Protein AF-A0A7V3WK96-F1 (afdb_monomer)

Nearest PDB structures (foldseek):
  7pik-assembly1_C  TM=3.556E-01  e=1.634E+00  Escherichia coli

Foldseek 3Di:
DDDDDDDDDDDPPPPPPPPPPPPPDPPPPDDPDDDDPLVVLLVVCCVVVNDPPPDDPVSSVVSSVVVCCVVVVDDPDPPDVCVVVVVVVCVVVVVPCPVVVVCVVVVPPVPDDDPPDDPPVDDDDDDDDDPDDDDDDDDDDDDDFDADPVGRDGPDPQPDDADDPVDPPDDDANDPDPVVCCQQPPPAQFDFTQHPVRDTDTRGD

Mean predicted aligned error: 16.94 Å

Structure (mmCIF, N/CA/C/O backbone):
data_AF-A0A7V3WK96-F1
#
_entry.id   AF-A0A7V3WK96-F1
#
loop_
_atom_site.group_PDB
_atom_site.id
_atom_site.type_symbol
_atom_site.label_atom_id
_atom_site.label_alt_id
_atom_site.label_comp_id
_atom_site.label_asym_id
_atom_site.label_entity_id
_atom_site.label_seq_id
_atom_site.pdbx_PDB_ins_code
_atom_site.Cartn_x
_atom_site.Cartn_y
_atom_site.Cartn_z
_atom_site.occupancy
_atom_site.B_iso_or_equiv
_atom_site.auth_seq_id
_atom_site.auth_comp_id
_atom_site.auth_asym_id
_atom_site.auth_atom_id
_atom_site.pdbx_PDB_model_num
ATOM 1 N N . MET A 1 1 ? -29.797 43.135 -75.446 1.00 36.88 1 MET A N 1
ATOM 2 C CA . MET A 1 1 ? -30.076 41.732 -75.821 1.00 36.88 1 MET A CA 1
ATOM 3 C C . MET A 1 1 ? -29.451 40.818 -74.788 1.00 36.88 1 MET A C 1
ATOM 5 O O . MET A 1 1 ? -28.242 40.870 -74.669 1.00 36.88 1 MET A O 1
ATOM 9 N N . ARG A 1 2 ? -30.284 39.989 -74.139 1.00 39.59 2 ARG A N 1
ATOM 10 C CA . ARG A 1 2 ? -29.950 38.766 -73.379 1.00 39.59 2 ARG A CA 1
ATOM 11 C C . ARG A 1 2 ? -29.002 38.930 -72.170 1.00 39.59 2 ARG A C 1
ATOM 13 O O . ARG A 1 2 ? -27.939 39.493 -72.308 1.00 39.59 2 ARG A O 1
ATOM 20 N N . LYS A 1 3 ? -29.237 38.382 -70.981 1.00 39.03 3 LYS A N 1
ATOM 21 C CA . LYS A 1 3 ? -30.261 37.508 -70.380 1.00 39.03 3 LYS A CA 1
ATOM 22 C C . LYS A 1 3 ? -29.849 37.391 -68.889 1.00 39.03 3 LYS A C 1
ATOM 24 O O . LYS A 1 3 ? -28.651 37.354 -68.666 1.00 39.03 3 LYS A O 1
ATOM 29 N N . PHE A 1 4 ? -30.823 37.323 -67.966 1.00 39.12 4 PHE A N 1
ATOM 30 C CA . PHE A 1 4 ? -30.881 36.555 -66.691 1.00 39.12 4 PHE A CA 1
ATOM 31 C C . PHE A 1 4 ? -29.597 36.416 -65.825 1.00 39.12 4 PHE A C 1
ATOM 33 O O . PHE A 1 4 ? -28.532 36.117 -66.324 1.00 39.12 4 PHE A O 1
ATOM 40 N N . MET A 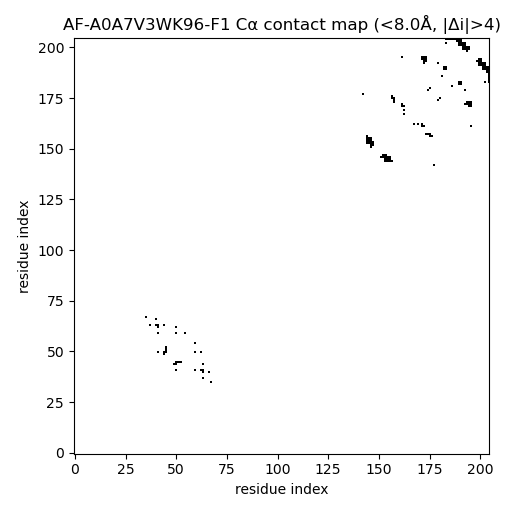1 5 ? -29.584 36.461 -64.496 1.00 40.25 5 MET A N 1
ATOM 41 C CA . MET A 1 5 ? -30.615 36.372 -63.471 1.00 40.25 5 MET A CA 1
ATOM 42 C C . MET A 1 5 ? -29.927 36.684 -62.138 1.00 40.25 5 MET A C 1
ATOM 44 O O . MET A 1 5 ? -28.800 36.261 -61.896 1.00 40.25 5 MET A O 1
ATOM 48 N N . THR A 1 6 ? -30.649 37.358 -61.261 1.00 47.03 6 THR A N 1
ATOM 49 C CA . THR A 1 6 ? -30.508 37.284 -59.809 1.00 47.03 6 THR A CA 1
ATOM 50 C C . THR A 1 6 ? -30.464 35.825 -59.346 1.00 47.03 6 THR A C 1
ATOM 52 O O . THR A 1 6 ? -31.363 35.061 -59.690 1.00 47.03 6 THR A O 1
ATOM 55 N N . VAL A 1 7 ? -29.500 35.458 -58.498 1.00 40.03 7 VAL A N 1
ATOM 56 C CA . VAL A 1 7 ? -29.694 34.381 -57.516 1.00 40.03 7 VAL A CA 1
ATOM 57 C C . VAL A 1 7 ? -29.151 34.867 -56.179 1.00 40.03 7 VAL A C 1
ATOM 59 O O . VAL A 1 7 ? -27.972 35.177 -56.032 1.00 40.03 7 VAL A O 1
ATOM 62 N N . LEU A 1 8 ? -30.086 35.003 -55.241 1.00 39.81 8 LEU A N 1
ATOM 63 C CA . LEU A 1 8 ? -29.876 35.369 -53.853 1.00 39.81 8 LEU A CA 1
ATOM 64 C C . LEU A 1 8 ? -28.894 34.408 -53.174 1.00 39.81 8 LEU A C 1
ATOM 66 O O . LEU A 1 8 ? -29.028 33.189 -53.253 1.00 39.81 8 LEU A O 1
ATOM 70 N N . LEU A 1 9 ? -27.968 34.997 -52.428 1.00 36.31 9 LEU A N 1
ATOM 71 C CA . LEU A 1 9 ? -27.119 34.345 -51.447 1.00 36.31 9 LEU A CA 1
ATOM 72 C C . LEU A 1 9 ? -27.976 33.941 -50.232 1.00 36.31 9 LEU A C 1
ATOM 74 O O . LEU A 1 9 ? -28.193 34.747 -49.331 1.00 36.31 9 LEU A O 1
ATOM 78 N N . THR A 1 10 ? -28.486 32.710 -50.193 1.00 40.12 10 THR A N 1
ATOM 79 C CA . THR A 1 10 ? -29.042 32.123 -48.962 1.00 40.12 10 THR A CA 1
ATOM 80 C C . THR A 1 10 ? -27.991 31.239 -48.307 1.00 40.12 10 THR A C 1
ATOM 82 O O . THR A 1 10 ? -27.776 30.093 -48.696 1.00 40.12 10 THR A O 1
ATOM 85 N N . LEU A 1 11 ? -27.328 31.817 -47.309 1.00 35.97 11 LEU A N 1
ATOM 86 C CA . LEU A 1 11 ? -26.431 31.156 -46.373 1.00 35.97 11 LEU A CA 1
ATOM 87 C C . LEU A 1 11 ? -27.257 30.231 -45.462 1.00 35.97 11 LEU A C 1
ATOM 89 O O . LEU A 1 11 ? -27.838 30.677 -44.475 1.00 35.97 11 LEU A O 1
ATOM 93 N N . ALA A 1 12 ? -27.337 28.946 -45.798 1.00 38.84 12 ALA A N 1
A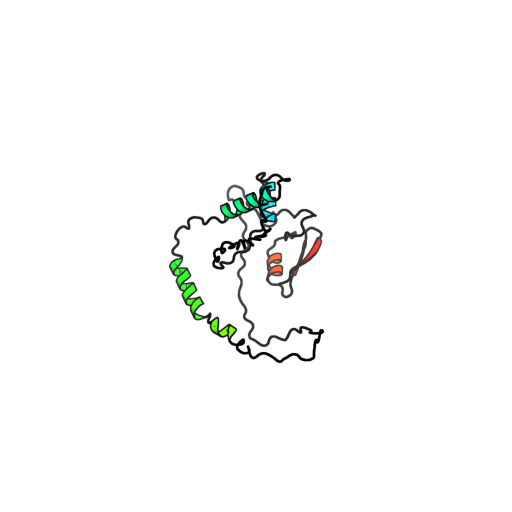TOM 94 C CA . ALA A 1 12 ? -27.870 27.931 -44.897 1.00 38.84 12 ALA A CA 1
ATOM 95 C C . ALA A 1 12 ? -26.738 27.436 -43.982 1.00 38.84 12 ALA A C 1
ATOM 97 O O . ALA A 1 12 ? -26.021 26.495 -44.316 1.00 38.84 12 ALA A O 1
ATOM 98 N N . MET A 1 13 ? -26.559 28.082 -42.824 1.00 38.12 13 MET A N 1
ATOM 99 C CA . MET A 1 13 ? -25.835 27.471 -41.704 1.00 38.12 13 MET A CA 1
ATOM 100 C C . MET A 1 13 ? -26.688 26.320 -41.168 1.00 38.12 13 MET A C 1
ATOM 102 O O . MET A 1 13 ? -27.601 26.520 -40.368 1.00 38.12 13 MET A O 1
ATOM 106 N N . VAL A 1 14 ? -26.399 25.103 -41.620 1.00 38.16 14 VAL A N 1
ATOM 107 C CA . VAL A 1 14 ? -26.872 23.892 -40.949 1.00 38.16 14 VAL A CA 1
ATOM 108 C C . VAL A 1 14 ? -26.013 23.726 -39.698 1.00 38.16 14 VAL A C 1
ATOM 110 O O . VAL A 1 14 ? -24.914 23.179 -39.747 1.00 38.16 14 VAL A O 1
ATOM 113 N N . LEU A 1 15 ? -26.502 24.244 -38.571 1.00 36.25 15 LEU A N 1
ATOM 114 C CA . LEU A 1 15 ? -26.002 23.893 -37.244 1.00 36.25 15 LEU A CA 1
ATOM 115 C C . LEU A 1 15 ? -26.403 22.441 -36.966 1.00 36.25 15 LEU A C 1
ATOM 117 O O . LEU A 1 15 ? -27.432 22.161 -36.356 1.00 36.25 15 LEU A O 1
ATOM 121 N N . GLY A 1 16 ? -25.600 21.505 -37.467 1.00 34.47 16 GLY A N 1
ATOM 122 C CA . GLY A 1 16 ? -25.644 20.122 -37.026 1.00 34.47 16 GLY A CA 1
ATOM 123 C C . GLY A 1 16 ? -25.137 20.062 -35.592 1.00 34.47 16 GLY A C 1
ATOM 124 O O . GLY A 1 16 ? -23.934 19.990 -35.360 1.00 34.47 16 GLY A O 1
ATOM 125 N N . THR A 1 17 ? -26.041 20.105 -34.617 1.00 38.62 17 THR A N 1
ATOM 126 C CA . THR A 1 17 ? -25.721 19.668 -33.260 1.00 38.62 17 THR A CA 1
ATOM 127 C C . THR A 1 17 ? -25.495 18.165 -33.322 1.00 38.62 17 THR A C 1
ATOM 129 O O . THR A 1 17 ? -26.445 17.382 -33.275 1.00 38.62 17 THR A O 1
ATOM 132 N N . VAL A 1 18 ? -24.240 17.745 -33.468 1.00 40.75 18 VAL A N 1
ATOM 133 C CA . VAL A 1 18 ? -23.862 16.370 -33.160 1.00 40.75 18 VAL A CA 1
ATOM 134 C C . VAL A 1 18 ? -23.979 16.262 -31.646 1.00 40.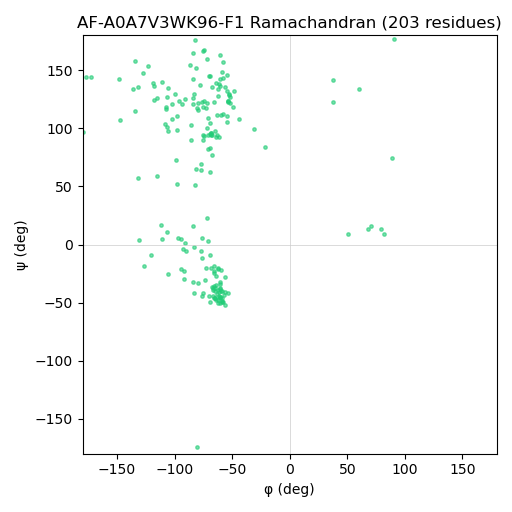75 18 VAL A C 1
ATOM 136 O O . VAL A 1 18 ? -23.098 16.690 -30.903 1.00 40.75 18 VAL A O 1
ATOM 139 N N . ALA A 1 19 ? -25.127 15.783 -31.174 1.00 37.00 19 ALA A N 1
ATOM 140 C CA . ALA A 1 19 ? -25.243 15.322 -29.807 1.00 37.00 19 ALA A CA 1
ATOM 141 C C . ALA A 1 19 ? -24.316 14.110 -29.701 1.00 37.00 19 ALA A C 1
ATOM 143 O O . ALA A 1 19 ? -24.671 13.011 -30.124 1.00 37.00 19 ALA A O 1
ATOM 144 N N . TYR A 1 20 ? -23.102 14.324 -29.194 1.00 38.72 20 TYR A N 1
ATOM 145 C CA . TYR A 1 20 ? -22.285 13.238 -28.682 1.00 38.72 20 TYR A CA 1
ATOM 146 C C . TYR A 1 20 ? -23.073 12.630 -27.525 1.00 38.72 20 TYR A C 1
ATOM 148 O O . TYR A 1 20 ? -23.030 13.107 -26.392 1.00 38.72 20 TYR A O 1
ATOM 156 N N . ALA A 1 21 ? -23.861 11.602 -27.830 1.00 38.66 21 ALA A N 1
ATOM 157 C CA . ALA A 1 21 ? -24.317 10.667 -26.828 1.00 38.66 21 ALA A CA 1
ATOM 158 C C . ALA A 1 21 ? -23.051 9.979 -26.318 1.00 38.66 21 ALA A C 1
ATOM 160 O O . ALA A 1 21 ? -22.558 9.034 -26.932 1.00 38.66 21 ALA A O 1
ATOM 161 N N . SER A 1 22 ? -22.477 10.527 -25.243 1.00 39.19 22 SER A N 1
ATOM 162 C CA . SER A 1 22 ? -21.458 9.824 -24.476 1.00 39.19 22 SER A CA 1
ATOM 163 C C . SER A 1 22 ? -22.052 8.453 -24.152 1.00 39.19 22 SER A C 1
ATOM 165 O O . SER A 1 22 ? -23.166 8.417 -23.611 1.00 39.19 22 SER A O 1
ATOM 167 N N . PRO A 1 23 ? -21.414 7.340 -24.557 1.00 38.59 23 PRO A N 1
ATOM 168 C CA . PRO A 1 23 ? -21.933 6.023 -24.241 1.00 38.59 23 PRO A CA 1
ATOM 169 C C . PRO A 1 23 ? -22.123 5.981 -22.731 1.00 38.59 23 PRO A C 1
ATOM 171 O O . PRO A 1 23 ? -21.191 6.265 -21.977 1.00 38.59 23 PRO A O 1
ATOM 174 N N . SER A 1 24 ? -23.354 5.708 -22.296 1.00 38.97 24 SER A N 1
ATOM 175 C CA . SER A 1 24 ? -23.663 5.530 -20.886 1.00 38.97 24 SER A CA 1
ATOM 176 C C . SER A 1 24 ? -22.720 4.457 -20.362 1.00 38.97 24 SER A C 1
ATOM 178 O O . SER A 1 24 ? -22.878 3.282 -20.702 1.00 38.97 24 SER A O 1
ATOM 180 N N . GLN A 1 25 ? -21.707 4.880 -19.605 1.00 36.22 25 GLN A N 1
ATOM 181 C CA . GLN A 1 25 ? -20.812 3.976 -18.906 1.00 36.22 25 GLN A CA 1
ATOM 182 C C . GLN A 1 25 ? -21.718 3.027 -18.114 1.00 36.22 25 GLN A C 1
ATOM 184 O O . GLN A 1 25 ? -22.627 3.516 -17.428 1.00 36.22 25 GLN A O 1
ATOM 189 N N . PRO A 1 26 ? -21.566 1.698 -18.256 1.00 34.97 26 PRO A N 1
ATOM 190 C CA . PRO A 1 26 ? -22.342 0.773 -17.453 1.00 34.97 26 PRO A CA 1
ATOM 191 C C . PRO A 1 26 ? -22.145 1.184 -15.999 1.00 34.97 26 PRO A C 1
ATOM 193 O O . PRO A 1 26 ? -21.019 1.424 -15.561 1.00 34.97 26 PRO A O 1
ATOM 196 N N . VAL A 1 27 ? -23.253 1.354 -15.280 1.00 32.78 27 VAL A N 1
ATOM 197 C CA . VAL A 1 27 ? -23.222 1.645 -13.850 1.00 32.78 27 VAL A CA 1
ATOM 198 C C . VAL A 1 27 ? -22.573 0.430 -13.202 1.00 32.78 27 VAL A C 1
ATOM 200 O O . VAL A 1 27 ? -23.236 -0.579 -12.966 1.00 32.78 27 VAL A O 1
ATOM 203 N N . TYR A 1 28 ? -21.258 0.495 -12.996 1.00 35.56 28 TYR A N 1
ATOM 204 C CA . TYR A 1 28 ? -20.537 -0.495 -12.224 1.00 35.56 28 TYR A CA 1
ATOM 205 C C . TYR A 1 28 ? -21.153 -0.464 -10.834 1.00 35.56 28 TYR A C 1
ATOM 207 O O . TYR A 1 28 ? -21.089 0.530 -10.110 1.00 35.56 28 TYR A O 1
ATOM 215 N N . GLN A 1 29 ? -21.845 -1.549 -10.511 1.00 37.22 29 GLN A N 1
ATOM 216 C CA . GLN A 1 29 ? -22.318 -1.849 -9.176 1.00 37.22 29 GLN A CA 1
ATOM 217 C C . GLN A 1 29 ? -21.116 -1.660 -8.245 1.00 37.22 29 GLN A C 1
ATOM 219 O O . GLN A 1 29 ? -20.078 -2.278 -8.469 1.00 37.22 29 GLN A O 1
ATOM 224 N N . ALA A 1 30 ? -21.218 -0.719 -7.303 1.00 35.00 30 ALA A N 1
ATOM 225 C CA . ALA A 1 30 ? -20.113 -0.271 -6.462 1.00 35.00 30 ALA A CA 1
ATOM 226 C C . ALA A 1 30 ? -19.662 -1.388 -5.506 1.00 35.00 30 ALA A C 1
ATOM 228 O O . ALA A 1 30 ? -20.004 -1.410 -4.327 1.00 35.00 30 ALA A O 1
ATOM 229 N N . CYS A 1 31 ? -18.917 -2.349 -6.035 1.00 40.59 31 CYS A N 1
ATOM 230 C CA . CYS A 1 31 ? -18.031 -3.210 -5.281 1.00 40.59 31 CYS A CA 1
ATOM 231 C C . CYS A 1 31 ? -16.770 -2.378 -5.047 1.00 40.59 31 CYS A C 1
ATOM 233 O O . CYS A 1 31 ? -16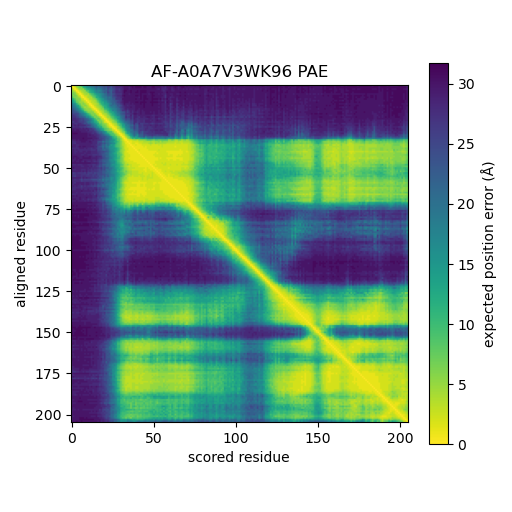.197 -1.922 -6.028 1.00 40.59 31 CYS A O 1
ATOM 235 N N . ASN A 1 32 ? -16.380 -2.159 -3.788 1.00 47.03 32 ASN A N 1
ATOM 236 C CA . ASN A 1 32 ? -15.103 -1.592 -3.326 1.00 47.03 32 ASN A CA 1
ATOM 237 C C . ASN A 1 32 ? -13.950 -1.693 -4.350 1.00 47.03 32 ASN A C 1
ATOM 239 O O . ASN A 1 32 ? -13.157 -2.633 -4.296 1.00 47.03 32 ASN A O 1
ATOM 243 N N . TYR A 1 33 ? -13.857 -0.747 -5.283 1.00 61.31 33 TYR A N 1
ATOM 244 C CA . TYR A 1 33 ? -12.809 -0.726 -6.294 1.00 61.31 33 TYR A CA 1
ATOM 245 C C . TYR A 1 33 ? -11.879 0.420 -5.941 1.00 61.31 33 TYR A C 1
ATOM 247 O O . TYR A 1 33 ? -12.222 1.588 -6.123 1.00 61.31 33 TYR A O 1
ATOM 255 N N . MET A 1 34 ? -10.721 0.079 -5.382 1.00 70.69 34 MET A N 1
ATOM 256 C CA . MET A 1 34 ? -9.611 1.016 -5.362 1.00 70.69 34 MET A CA 1
ATOM 257 C C . MET A 1 34 ? -9.101 1.101 -6.805 1.00 70.69 34 MET A C 1
ATOM 259 O O . MET A 1 34 ? -8.810 0.048 -7.382 1.00 70.69 34 MET A O 1
ATOM 263 N N . PRO A 1 35 ? -9.074 2.294 -7.428 1.00 80.75 35 PRO A N 1
ATOM 264 C CA . PRO A 1 35 ? -8.601 2.414 -8.798 1.00 80.75 35 PRO A CA 1
ATOM 265 C C . PRO A 1 35 ? -7.162 1.886 -8.899 1.00 80.75 35 PRO A C 1
ATOM 267 O O . PRO A 1 35 ? -6.385 2.048 -7.952 1.00 80.75 35 PRO A O 1
ATOM 270 N N . PRO A 1 36 ? -6.797 1.221 -10.009 1.00 86.00 36 PRO A N 1
ATOM 271 C CA . PRO A 1 36 ? -5.435 0.752 -10.202 1.00 86.00 36 PRO A CA 1
ATOM 272 C C . PRO A 1 36 ? -4.465 1.939 -10.192 1.00 86.00 36 PRO A C 1
ATOM 274 O O . PRO A 1 36 ? -4.762 2.997 -10.743 1.00 86.00 36 PRO A O 1
ATOM 277 N N . ASN A 1 37 ? -3.286 1.744 -9.600 1.00 88.81 37 ASN A N 1
ATOM 278 C CA . ASN A 1 37 ? -2.183 2.692 -9.730 1.00 88.81 37 ASN A CA 1
ATOM 279 C C . ASN A 1 37 ? -1.561 2.545 -11.130 1.00 88.81 37 ASN A C 1
ATOM 281 O O . ASN A 1 37 ? -0.674 1.717 -11.340 1.00 88.81 37 ASN A O 1
ATOM 285 N N . GLU A 1 38 ? -2.072 3.310 -12.095 1.00 90.62 38 GLU A N 1
ATOM 286 C CA . GLU A 1 38 ? -1.644 3.258 -13.499 1.00 90.62 38 GLU A CA 1
ATOM 287 C C . GLU A 1 38 ? -0.154 3.594 -13.676 1.00 90.62 38 GLU A C 1
ATOM 289 O O . GLU A 1 38 ? 0.536 2.915 -14.436 1.00 90.62 38 GLU A O 1
ATOM 294 N N . GLU A 1 39 ? 0.373 4.558 -12.915 1.00 89.44 39 GLU A N 1
ATOM 295 C CA . GLU A 1 39 ? 1.791 4.941 -12.949 1.00 89.44 39 GLU A CA 1
ATOM 296 C C . GLU A 1 39 ? 2.695 3.809 -12.442 1.00 89.44 39 GLU A C 1
ATOM 298 O O . GLU A 1 39 ? 3.684 3.449 -13.085 1.00 89.44 39 GLU A O 1
ATOM 303 N N . GLY A 1 40 ? 2.330 3.190 -11.314 1.00 89.19 40 GLY A N 1
ATOM 304 C CA . GLY A 1 40 ? 3.054 2.038 -10.775 1.00 89.19 40 GLY A CA 1
ATOM 305 C C . GLY A 1 40 ? 3.055 0.850 -11.743 1.00 89.19 40 GLY A C 1
ATOM 306 O O . GLY A 1 40 ? 4.069 0.166 -11.900 1.00 89.19 40 GLY A O 1
ATOM 307 N N . ILE A 1 41 ? 1.944 0.635 -12.456 1.00 93.12 41 ILE A N 1
ATOM 308 C CA . ILE A 1 41 ? 1.852 -0.390 -13.502 1.00 93.12 41 ILE A CA 1
ATOM 309 C C . ILE A 1 41 ? 2.760 -0.037 -14.684 1.00 93.12 41 ILE A C 1
ATOM 311 O O . ILE A 1 41 ? 3.487 -0.910 -15.152 1.00 93.12 41 ILE A O 1
ATOM 315 N N . ALA A 1 42 ? 2.778 1.214 -15.146 1.00 93.25 42 ALA A N 1
ATOM 316 C CA . ALA A 1 42 ? 3.675 1.640 -16.219 1.00 93.25 42 ALA A CA 1
ATOM 317 C C . ALA A 1 42 ? 5.152 1.404 -15.849 1.00 93.25 42 ALA A C 1
ATOM 319 O O . ALA A 1 42 ? 5.878 0.757 -16.607 1.00 93.25 42 ALA A O 1
ATOM 320 N N . LYS A 1 43 ? 5.580 1.819 -14.644 1.00 89.94 43 LYS A N 1
ATOM 321 C CA . LYS A 1 43 ? 6.940 1.571 -14.119 1.00 89.94 43 LYS A CA 1
ATOM 322 C C . LYS A 1 43 ? 7.275 0.076 -14.084 1.00 89.94 43 LYS A C 1
ATOM 324 O O . LYS A 1 43 ? 8.363 -0.329 -14.499 1.00 89.94 43 LYS A O 1
ATOM 329 N N . LEU A 1 44 ? 6.332 -0.761 -13.642 1.00 91.88 44 LEU A N 1
ATOM 330 C CA . LEU A 1 44 ? 6.484 -2.217 -13.650 1.00 91.88 44 LEU A CA 1
ATOM 331 C C . LEU A 1 44 ? 6.696 -2.762 -15.070 1.00 91.88 44 LEU A C 1
ATOM 333 O O . LEU A 1 44 ? 7.587 -3.587 -15.268 1.00 91.88 44 LEU A O 1
ATOM 337 N N . LEU A 1 45 ? 5.897 -2.317 -16.044 1.00 95.50 45 LEU A N 1
ATOM 338 C CA . LEU A 1 45 ? 5.984 -2.778 -17.433 1.00 95.50 45 LEU A CA 1
ATOM 339 C C . LEU A 1 45 ? 7.312 -2.380 -18.088 1.00 95.50 45 LEU A C 1
ATOM 341 O O . LEU A 1 45 ? 7.894 -3.193 -18.807 1.00 95.50 45 LEU A O 1
ATOM 345 N N . VAL A 1 46 ? 7.833 -1.188 -17.780 1.00 93.88 46 VAL A N 1
ATOM 346 C CA . VAL A 1 46 ? 9.180 -0.770 -18.202 1.00 93.88 46 VAL A CA 1
ATOM 347 C C . VAL A 1 46 ? 10.249 -1.660 -17.567 1.00 93.88 46 VAL A C 1
ATOM 349 O O . VAL A 1 46 ? 11.108 -2.188 -18.270 1.00 93.88 46 VAL A O 1
ATOM 352 N N . ARG A 1 47 ? 10.176 -1.908 -16.251 1.00 90.81 47 ARG A N 1
ATOM 353 C CA . ARG A 1 47 ? 11.137 -2.775 -15.541 1.00 90.81 47 ARG A CA 1
ATOM 354 C C . ARG A 1 47 ? 11.142 -4.210 -16.074 1.00 90.81 47 ARG A C 1
ATOM 356 O O . ARG A 1 47 ? 12.187 -4.849 -16.111 1.00 90.81 47 ARG A O 1
ATOM 363 N N . GLN A 1 48 ? 9.986 -4.715 -16.501 1.00 93.19 48 GLN A N 1
ATOM 364 C CA . GLN A 1 48 ? 9.852 -6.035 -17.125 1.00 93.19 48 GLN A CA 1
ATOM 365 C C . GLN A 1 48 ? 10.320 -6.071 -18.590 1.00 93.19 48 GLN A C 1
ATOM 367 O O . GLN A 1 48 ? 10.335 -7.146 -19.186 1.00 93.19 48 GLN A O 1
ATOM 372 N N . GLY A 1 49 ? 10.673 -4.923 -19.179 1.00 94.38 49 GLY A N 1
ATOM 373 C CA . GLY A 1 49 ? 11.033 -4.803 -20.593 1.00 94.38 49 GLY A CA 1
ATOM 374 C C . GLY A 1 49 ? 9.849 -4.980 -21.549 1.00 94.38 49 GLY A C 1
ATOM 375 O O . GLY A 1 49 ? 10.057 -5.234 -22.731 1.00 94.38 49 GLY A O 1
ATOM 376 N N . VAL A 1 50 ? 8.612 -4.886 -21.047 1.00 94.94 50 VAL A N 1
ATOM 377 C CA . VAL A 1 50 ? 7.384 -4.963 -21.859 1.00 94.94 50 VAL A CA 1
ATOM 378 C C . VAL A 1 50 ? 7.110 -3.631 -22.557 1.00 94.94 50 VAL A C 1
ATOM 380 O O . VAL A 1 50 ? 6.584 -3.622 -23.666 1.00 94.94 50 VAL A O 1
ATOM 383 N N . LEU A 1 51 ? 7.469 -2.524 -21.909 1.00 95.25 51 LEU A N 1
ATOM 384 C CA . LEU A 1 51 ? 7.301 -1.161 -22.403 1.00 95.25 51 LEU A CA 1
ATOM 385 C C . LEU A 1 51 ? 8.679 -0.489 -22.523 1.00 95.25 51 LEU A C 1
ATOM 387 O O . LEU A 1 51 ? 9.521 -0.664 -21.640 1.00 95.25 51 LEU A O 1
ATOM 391 N N . ASP A 1 52 ? 8.925 0.269 -23.596 1.00 94.75 52 ASP A N 1
ATOM 392 C CA . ASP A 1 52 ? 10.165 1.048 -23.720 1.00 94.75 52 ASP A CA 1
ATOM 393 C C . ASP A 1 52 ? 10.161 2.221 -22.730 1.00 94.75 52 ASP A C 1
ATOM 395 O O . ASP A 1 52 ? 9.129 2.840 -22.474 1.00 94.75 52 ASP A O 1
ATOM 399 N N . LYS A 1 53 ? 11.331 2.566 -22.186 1.00 92.69 53 LYS A N 1
ATOM 400 C CA . LYS A 1 53 ? 11.478 3.695 -21.252 1.00 92.69 53 LYS A CA 1
ATOM 401 C C . LYS A 1 53 ? 11.126 5.057 -21.870 1.00 92.69 53 LYS A C 1
ATOM 403 O O . LYS A 1 53 ? 10.905 6.005 -21.127 1.00 92.69 53 LYS A O 1
ATOM 408 N N . ASN A 1 54 ? 11.136 5.158 -23.200 1.00 93.81 54 ASN A N 1
ATOM 409 C CA . ASN A 1 54 ? 10.796 6.356 -23.963 1.00 93.81 54 ASN A CA 1
ATOM 410 C C . ASN A 1 54 ? 9.491 6.186 -24.761 1.00 93.81 54 ASN A C 1
ATOM 412 O O . ASN A 1 54 ? 9.283 6.941 -25.712 1.00 93.81 54 ASN A O 1
ATOM 416 N N . ALA A 1 55 ? 8.671 5.180 -24.434 1.00 94.00 55 ALA A N 1
ATOM 417 C CA . ALA A 1 55 ? 7.364 4.995 -25.058 1.00 94.00 55 ALA A CA 1
ATOM 418 C C . ALA A 1 55 ? 6.522 6.271 -24.931 1.00 94.00 55 ALA A C 1
ATOM 420 O O . ALA A 1 55 ? 6.629 6.999 -23.936 1.00 94.00 55 ALA A O 1
ATOM 421 N N . ASP A 1 56 ? 5.705 6.550 -25.942 1.00 95.38 56 ASP A N 1
ATOM 422 C CA . ASP A 1 56 ? 4.831 7.718 -25.902 1.00 95.38 56 ASP A CA 1
ATOM 423 C C . ASP A 1 56 ? 3.633 7.512 -24.955 1.00 95.38 56 ASP A C 1
ATOM 425 O O . ASP A 1 56 ? 3.361 6.412 -24.468 1.00 95.38 56 ASP A O 1
ATOM 429 N N . GLU A 1 57 ? 2.917 8.597 -24.648 1.00 94.31 57 GLU A N 1
ATOM 430 C CA . GLU A 1 57 ? 1.799 8.566 -23.698 1.00 94.31 57 GLU A CA 1
ATOM 431 C C . GLU A 1 57 ? 0.667 7.614 -24.128 1.00 94.31 57 GLU A C 1
ATOM 433 O O . GLU A 1 57 ? 0.014 7.011 -23.273 1.00 94.31 57 GLU A O 1
ATOM 438 N N . GLU A 1 58 ? 0.434 7.453 -25.434 1.00 95.25 58 GLU A N 1
ATOM 439 C CA . GLU A 1 58 ? -0.620 6.585 -25.966 1.00 95.25 58 GLU A CA 1
ATOM 440 C C . GLU A 1 58 ? -0.219 5.108 -25.855 1.00 95.25 58 GLU A C 1
ATOM 442 O O . GLU A 1 58 ? -1.017 4.275 -25.415 1.00 95.25 58 GLU A O 1
ATOM 447 N N . GLU A 1 59 ? 1.041 4.786 -26.153 1.00 95.50 59 GLU A N 1
ATOM 448 C CA . GLU A 1 59 ? 1.619 3.455 -25.959 1.00 95.50 59 GLU A CA 1
ATOM 449 C C . GLU A 1 59 ? 1.595 3.034 -24.484 1.00 95.50 59 GLU A C 1
ATOM 451 O O . GLU A 1 59 ? 1.187 1.911 -24.162 1.00 95.50 59 GLU A O 1
ATOM 456 N N . VAL A 1 60 ? 1.981 3.941 -23.577 1.00 95.88 60 VAL A N 1
ATOM 457 C CA . VAL A 1 60 ? 1.904 3.725 -22.124 1.00 95.88 60 VAL A CA 1
ATOM 458 C C . VAL A 1 60 ? 0.464 3.415 -21.720 1.00 95.88 60 VAL A C 1
ATOM 460 O O . VAL A 1 60 ? 0.208 2.423 -21.030 1.00 95.88 60 VAL A O 1
ATOM 463 N N . TYR A 1 61 ? -0.484 4.238 -22.173 1.00 94.75 61 TYR A N 1
ATOM 464 C CA . TYR A 1 61 ? -1.893 4.109 -21.828 1.00 94.75 61 TYR A CA 1
ATOM 465 C C . TYR A 1 61 ? -2.485 2.764 -22.263 1.00 94.75 61 TYR A C 1
ATOM 467 O O . TYR A 1 61 ? -3.094 2.053 -21.455 1.00 94.75 61 TYR A O 1
ATOM 475 N N . GLU A 1 62 ? -2.279 2.375 -23.521 1.00 96.38 62 GLU A N 1
ATOM 476 C CA . GLU A 1 62 ? -2.806 1.115 -24.046 1.00 96.38 62 GLU A CA 1
ATOM 477 C C . GLU A 1 62 ? -2.138 -0.102 -23.389 1.00 96.38 62 GLU A C 1
ATOM 479 O O . GLU A 1 62 ? -2.820 -1.084 -23.074 1.00 96.38 62 GLU A O 1
ATOM 484 N N . ALA A 1 63 ? -0.839 -0.033 -23.080 1.00 96.00 63 ALA A N 1
ATOM 485 C CA . ALA A 1 63 ? -0.132 -1.100 -22.371 1.00 96.00 63 ALA A CA 1
ATOM 486 C C . ALA A 1 63 ? -0.653 -1.293 -20.935 1.00 96.00 63 ALA A C 1
ATOM 488 O O . ALA A 1 63 ? -0.942 -2.425 -20.523 1.00 96.00 63 ALA A O 1
ATOM 489 N N . VAL A 1 64 ? -0.833 -0.203 -20.182 1.00 95.31 64 VAL A N 1
ATOM 490 C CA . VAL A 1 64 ? -1.396 -0.235 -18.822 1.00 95.31 64 VAL A CA 1
ATOM 491 C C . VAL A 1 64 ? -2.822 -0.774 -18.852 1.00 95.31 64 VAL A C 1
ATOM 493 O O . VAL A 1 64 ? -3.154 -1.703 -18.109 1.00 95.31 64 VAL A O 1
ATOM 496 N N . ARG A 1 65 ? -3.663 -0.261 -19.755 1.00 93.25 65 ARG A N 1
ATOM 497 C CA . ARG A 1 65 ? -5.045 -0.721 -19.922 1.00 93.25 65 ARG A CA 1
ATOM 498 C C . ARG A 1 65 ? -5.102 -2.213 -20.252 1.00 93.25 65 ARG A C 1
ATOM 500 O O . ARG A 1 65 ? -5.890 -2.947 -19.650 1.00 93.25 65 ARG A O 1
ATOM 507 N N . ALA A 1 66 ? -4.268 -2.686 -21.178 1.00 94.31 66 ALA A N 1
ATOM 508 C CA . ALA A 1 66 ? -4.190 -4.100 -21.532 1.00 94.31 66 ALA A CA 1
ATOM 509 C C . ALA A 1 66 ? -3.766 -4.965 -20.333 1.00 94.31 66 ALA A C 1
ATOM 511 O O . ALA A 1 66 ? -4.349 -6.031 -20.103 1.00 94.31 66 ALA A O 1
ATOM 512 N N . TYR A 1 67 ? -2.802 -4.498 -19.533 1.00 93.81 67 TYR A N 1
ATOM 513 C CA . TYR A 1 67 ? -2.371 -5.175 -18.312 1.00 93.81 67 TYR A CA 1
ATOM 514 C C . TYR A 1 67 ? -3.502 -5.279 -17.281 1.00 93.81 67 TYR A C 1
ATOM 516 O O . TYR A 1 67 ? -3.791 -6.380 -16.800 1.00 93.81 67 TYR A O 1
ATOM 524 N N . VAL A 1 68 ? -4.176 -4.163 -16.981 1.00 91.19 68 VAL A N 1
ATOM 525 C CA . VAL A 1 68 ? -5.304 -4.120 -16.038 1.00 91.19 68 VAL A CA 1
ATOM 526 C C . VAL A 1 68 ? -6.411 -5.057 -16.506 1.00 91.19 68 VAL A C 1
ATOM 528 O O . VAL A 1 68 ? -6.825 -5.924 -15.742 1.00 91.19 68 VAL A O 1
ATOM 531 N N . ASN A 1 69 ? -6.824 -4.975 -17.773 1.00 89.31 69 ASN A N 1
ATOM 532 C CA . ASN A 1 69 ? -7.866 -5.842 -18.325 1.00 89.31 69 ASN A CA 1
ATOM 533 C C . ASN A 1 69 ? -7.497 -7.325 -18.235 1.00 89.31 69 ASN A C 1
ATOM 535 O O . ASN A 1 69 ? -8.337 -8.148 -17.885 1.00 89.31 69 ASN A O 1
ATOM 539 N N . LYS A 1 70 ? -6.236 -7.687 -18.494 1.00 90.62 70 LYS A N 1
ATOM 540 C CA . LYS A 1 70 ? -5.765 -9.074 -18.390 1.00 90.62 70 LYS A CA 1
ATOM 541 C C . LYS A 1 70 ? -5.766 -9.591 -16.948 1.00 90.62 70 LYS A C 1
ATOM 543 O O . LYS A 1 70 ? -6.068 -10.762 -16.727 1.00 90.62 70 LYS A O 1
ATOM 548 N N . LYS A 1 71 ? -5.389 -8.760 -15.972 1.00 87.25 71 LYS A N 1
ATOM 549 C CA . LYS A 1 71 ? -5.281 -9.155 -14.553 1.00 87.25 71 LYS A CA 1
ATOM 550 C C . LYS A 1 71 ? -6.614 -9.089 -13.808 1.00 87.25 71 LYS A C 1
ATOM 552 O O . LYS A 1 71 ? -6.836 -9.904 -12.917 1.00 87.25 71 LYS A O 1
ATOM 557 N N . MET A 1 72 ? -7.476 -8.155 -14.199 1.00 80.12 72 MET A N 1
ATOM 558 C CA . MET A 1 72 ? -8.817 -7.946 -13.650 1.00 80.12 72 MET A CA 1
ATOM 559 C C . MET A 1 72 ? -9.898 -8.704 -14.424 1.00 80.12 72 MET A C 1
ATOM 561 O O . MET A 1 72 ? -11.062 -8.670 -14.024 1.00 80.12 72 MET A O 1
ATOM 565 N N . ALA A 1 73 ? -9.543 -9.390 -15.518 1.00 75.00 73 ALA A N 1
ATOM 566 C CA . ALA A 1 73 ? -10.468 -10.275 -16.209 1.00 75.00 73 ALA A CA 1
ATOM 567 C C . ALA A 1 73 ? -11.059 -11.263 -15.192 1.00 75.00 73 ALA A C 1
ATOM 569 O O . ALA A 1 73 ? -10.297 -11.887 -14.441 1.00 75.00 73 ALA A O 1
ATOM 570 N N . PRO A 1 74 ? -12.394 -11.416 -15.144 1.00 67.81 74 PRO A N 1
ATOM 571 C CA . PRO A 1 74 ? -13.023 -12.346 -14.226 1.00 67.81 74 PRO A CA 1
ATOM 572 C C . PRO A 1 74 ? -12.466 -13.740 -14.506 1.00 67.81 74 PRO A C 1
ATOM 574 O O . PRO A 1 74 ? -12.691 -14.317 -15.572 1.00 67.81 74 PRO A O 1
ATOM 577 N N . LYS A 1 75 ? -11.698 -14.279 -13.556 1.00 62.06 75 LYS A N 1
ATOM 578 C CA . LYS A 1 75 ? -11.314 -15.687 -13.603 1.00 62.06 75 LYS A CA 1
ATOM 579 C C . LYS A 1 75 ? -12.602 -16.501 -13.470 1.00 62.06 75 LYS A C 1
ATOM 581 O O . LYS A 1 75 ? -13.447 -16.108 -12.662 1.00 62.06 75 LYS A O 1
ATOM 586 N N . PRO A 1 76 ? -12.779 -17.596 -14.231 1.00 56.41 76 PRO A N 1
ATOM 587 C CA . PRO A 1 76 ? -13.896 -18.497 -13.998 1.00 56.41 76 PRO A CA 1
ATOM 588 C C . PRO A 1 76 ? -13.834 -18.921 -12.533 1.00 56.41 76 PRO A C 1
ATOM 590 O O . PRO A 1 76 ? -12.882 -19.566 -12.098 1.00 56.41 76 PRO A O 1
ATOM 593 N N . THR A 1 77 ? -14.793 -18.448 -11.747 1.00 54.59 77 THR A N 1
ATOM 594 C CA . THR A 1 77 ? -14.899 -18.786 -10.339 1.00 54.59 77 THR A CA 1
ATOM 595 C C . THR A 1 77 ? -15.207 -20.271 -10.260 1.00 54.59 77 THR A C 1
ATOM 597 O O . THR A 1 77 ? -16.207 -20.730 -10.815 1.00 54.59 77 THR A O 1
ATOM 600 N N . GLU A 1 78 ? -14.364 -21.034 -9.562 1.00 51.38 78 GLU A N 1
ATOM 601 C CA . GLU A 1 78 ? -14.827 -22.301 -9.010 1.00 51.38 78 GLU A CA 1
ATOM 602 C C . GLU A 1 78 ? -16.083 -21.988 -8.195 1.00 51.38 78 GLU A C 1
ATOM 604 O O . GLU A 1 78 ? -16.082 -21.095 -7.341 1.00 51.38 78 GLU A O 1
ATOM 609 N N . ILE A 1 79 ? -17.189 -22.652 -8.534 1.00 48.84 79 ILE A N 1
ATOM 610 C CA . ILE A 1 79 ? -18.480 -22.448 -7.884 1.00 48.84 79 ILE A CA 1
ATOM 611 C C . ILE A 1 79 ? -18.379 -23.048 -6.482 1.00 48.84 79 ILE A C 1
ATOM 613 O O . ILE A 1 79 ? -18.780 -24.180 -6.232 1.00 48.84 79 ILE A O 1
ATOM 617 N N . TYR A 1 80 ? -17.814 -22.288 -5.553 1.00 54.00 80 TYR A N 1
ATOM 618 C CA . TYR A 1 80 ? -18.044 -22.500 -4.135 1.00 54.00 80 TYR A CA 1
ATOM 619 C C . TYR A 1 80 ? -19.503 -22.115 -3.845 1.00 54.00 80 TYR A C 1
ATOM 621 O O . TYR A 1 80 ? -20.012 -21.176 -4.463 1.00 54.00 80 TYR A O 1
ATOM 629 N N . ASP A 1 81 ? -20.193 -22.804 -2.926 1.00 57.56 81 ASP A N 1
ATOM 630 C CA . ASP A 1 81 ? -21.566 -22.467 -2.493 1.00 57.56 81 ASP A CA 1
ATOM 631 C C . ASP A 1 81 ? -21.575 -21.155 -1.678 1.00 57.56 81 ASP A C 1
ATOM 633 O O . ASP A 1 81 ? -21.892 -21.095 -0.491 1.00 57.56 81 ASP A O 1
ATOM 637 N N . GLN A 1 82 ? -21.180 -20.061 -2.330 1.00 56.59 82 GLN A N 1
ATOM 638 C CA . GLN A 1 82 ? -21.200 -18.708 -1.798 1.00 56.59 82 GLN A CA 1
ATOM 639 C C . GLN A 1 82 ? -22.641 -18.246 -1.548 1.00 56.59 82 GLN A C 1
ATOM 641 O O . GLN A 1 82 ? -22.863 -17.320 -0.770 1.00 56.59 82 GLN A O 1
ATOM 646 N N . LYS A 1 83 ? -23.634 -18.906 -2.161 1.00 62.19 83 LYS A N 1
ATOM 647 C CA . LYS A 1 83 ? -25.049 -18.549 -2.065 1.00 62.19 83 LYS A CA 1
ATOM 648 C C . LYS A 1 83 ? -25.537 -18.630 -0.620 1.00 62.19 83 LYS A C 1
ATOM 650 O O . LYS A 1 83 ? -26.139 -17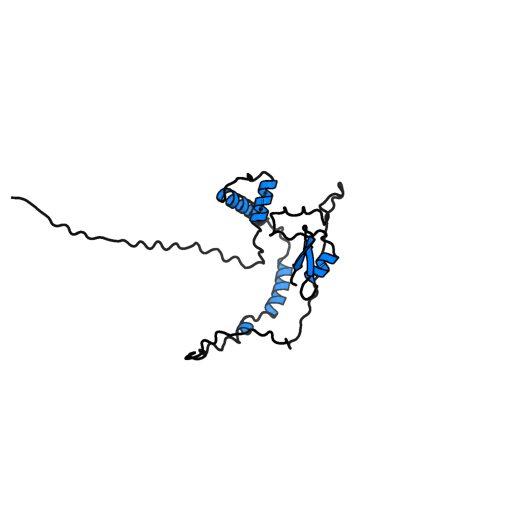.679 -0.140 1.00 62.19 83 LYS A O 1
ATOM 655 N N . GLN A 1 84 ? -25.195 -19.684 0.123 1.00 64.31 84 GLN A N 1
ATOM 656 C CA . GLN A 1 84 ? -25.577 -19.777 1.540 1.00 64.31 84 GLN A CA 1
ATOM 657 C C . GLN A 1 84 ? -24.946 -18.692 2.424 1.00 64.31 84 GLN A C 1
ATOM 659 O O . GLN A 1 84 ? -25.576 -18.233 3.379 1.00 64.31 84 GLN A O 1
ATOM 664 N N . MET A 1 85 ? -23.709 -18.280 2.137 1.00 57.69 85 MET A N 1
ATOM 665 C CA . MET A 1 85 ? -23.018 -17.252 2.920 1.00 57.69 85 MET A CA 1
ATOM 666 C C . MET A 1 85 ? -23.545 -15.852 2.589 1.00 57.69 85 MET A C 1
ATOM 668 O O . MET A 1 85 ? -23.843 -15.084 3.503 1.00 57.69 85 MET A O 1
ATOM 672 N N . PHE A 1 86 ? -23.737 -15.544 1.304 1.00 62.72 86 PHE A N 1
ATOM 673 C CA . PHE A 1 86 ? -24.306 -14.272 0.860 1.00 62.72 86 PHE A CA 1
ATOM 674 C C . PHE A 1 86 ? -25.756 -14.091 1.312 1.00 62.72 86 PHE A C 1
ATOM 676 O O . PHE A 1 86 ? -26.090 -13.004 1.772 1.00 62.72 86 PHE A O 1
ATOM 683 N N . GLU A 1 87 ? -26.594 -15.133 1.274 1.00 67.38 87 GLU A N 1
ATOM 684 C CA . GLU A 1 87 ? -27.973 -15.053 1.780 1.00 67.38 87 GLU A CA 1
ATOM 685 C C . GLU A 1 87 ? -28.003 -14.774 3.295 1.00 67.38 87 GLU A C 1
ATOM 687 O O . GLU A 1 87 ? -28.720 -13.882 3.740 1.00 67.38 87 GLU A O 1
ATOM 692 N N . LYS A 1 88 ? -27.137 -15.422 4.092 1.00 63.16 88 LYS A N 1
ATOM 693 C CA . LYS A 1 88 ? -27.015 -15.142 5.540 1.00 63.16 88 LYS A CA 1
ATOM 694 C C . LYS A 1 88 ? -26.494 -13.733 5.844 1.00 63.16 88 LYS A C 1
ATOM 696 O O . LYS A 1 88 ? -26.884 -13.130 6.845 1.00 63.16 88 LYS A O 1
ATOM 701 N N . ILE A 1 89 ? -25.582 -13.210 5.022 1.00 64.56 89 ILE A N 1
ATOM 702 C CA . ILE A 1 89 ? -25.066 -11.838 5.155 1.00 64.56 89 ILE A CA 1
ATOM 703 C C . ILE A 1 89 ? -26.161 -10.831 4.792 1.00 64.56 89 ILE A C 1
ATOM 705 O O . ILE A 1 89 ? -26.364 -9.855 5.515 1.00 64.56 89 ILE A O 1
ATOM 709 N N . ARG A 1 90 ? -26.891 -11.089 3.705 1.00 63.28 90 ARG A N 1
ATOM 710 C CA . ARG A 1 90 ? -27.971 -10.245 3.200 1.00 63.28 90 ARG A CA 1
ATOM 711 C C . ARG A 1 90 ? -29.144 -10.178 4.176 1.00 63.28 90 ARG A C 1
ATOM 713 O O . ARG A 1 90 ? -29.563 -9.076 4.508 1.00 63.28 90 ARG A O 1
ATOM 720 N N . GLU A 1 91 ? -29.582 -11.308 4.728 1.00 65.00 91 GLU A N 1
ATOM 721 C CA . GLU A 1 91 ? -30.622 -11.361 5.766 1.00 65.00 91 GLU A CA 1
ATOM 722 C C . GLU A 1 91 ? -30.245 -10.508 6.996 1.00 65.00 91 GLU A C 1
ATOM 724 O O . GLU A 1 91 ? -31.061 -9.751 7.526 1.00 65.00 91 GLU A O 1
ATOM 729 N N . LYS A 1 92 ? -28.969 -10.543 7.413 1.00 61.31 92 LYS A N 1
ATOM 730 C CA . LYS A 1 92 ? -28.458 -9.719 8.524 1.00 61.31 92 LYS A CA 1
ATOM 731 C C . LYS A 1 92 ? -28.298 -8.232 8.179 1.00 61.31 92 LYS A C 1
ATOM 733 O O . LYS A 1 92 ? -28.406 -7.399 9.082 1.00 61.31 92 LYS A O 1
ATOM 738 N N . ALA A 1 93 ? -28.013 -7.893 6.921 1.00 61.25 93 ALA A N 1
ATOM 739 C CA . ALA A 1 93 ? -27.804 -6.519 6.458 1.00 61.25 93 ALA A CA 1
ATOM 740 C C . ALA A 1 93 ? -29.126 -5.792 6.145 1.00 61.25 93 ALA A C 1
ATOM 742 O O . ALA A 1 93 ? -29.309 -4.636 6.538 1.00 61.25 93 ALA A O 1
ATOM 743 N N . GLU A 1 94 ? -30.076 -6.477 5.503 1.00 57.03 94 GLU A N 1
ATOM 744 C CA . GLU A 1 94 ? -31.403 -5.943 5.164 1.00 57.03 94 GLU A CA 1
ATOM 745 C C . GLU A 1 94 ? -32.228 -5.615 6.420 1.00 57.03 94 GLU A C 1
ATOM 747 O O . GLU A 1 94 ? -33.010 -4.665 6.413 1.00 57.03 94 GLU A O 1
ATOM 752 N N . GLY A 1 95 ? -31.980 -6.300 7.542 1.00 54.16 95 GLY A N 1
ATOM 753 C CA . GLY A 1 95 ? -32.615 -6.003 8.829 1.00 54.16 95 GLY A CA 1
ATOM 754 C C . GLY A 1 95 ? -32.190 -4.685 9.500 1.00 54.16 95 GLY A C 1
ATOM 755 O O . GLY A 1 95 ? -32.794 -4.310 10.504 1.00 54.16 95 GLY A O 1
ATOM 756 N N . LYS A 1 96 ? -31.162 -3.973 9.002 1.00 54.25 96 LYS A N 1
ATOM 757 C CA . LYS A 1 96 ? -30.594 -2.789 9.690 1.00 54.25 96 LYS A CA 1
ATOM 758 C C . LYS A 1 96 ? -30.503 -1.510 8.858 1.00 54.25 96 LYS A C 1
ATOM 760 O O . LYS A 1 96 ? -30.404 -0.430 9.437 1.00 54.25 96 LYS A O 1
ATOM 765 N N . ALA A 1 97 ? -30.565 -1.578 7.533 1.00 50.16 97 ALA A N 1
ATOM 766 C CA . ALA A 1 97 ? -30.361 -0.405 6.685 1.00 50.16 97 ALA A CA 1
ATOM 767 C C . ALA A 1 97 ? -31.689 0.212 6.211 1.00 50.16 97 ALA A C 1
ATOM 769 O O . ALA A 1 97 ? -32.043 0.147 5.036 1.00 50.16 97 ALA A O 1
ATOM 770 N N . ASN A 1 98 ? -32.421 0.885 7.104 1.00 50.84 98 ASN A N 1
ATOM 771 C CA . ASN A 1 98 ? -33.533 1.749 6.693 1.00 50.84 98 ASN A CA 1
ATOM 772 C C . ASN A 1 98 ? -32.989 3.122 6.245 1.00 50.84 98 ASN A C 1
ATOM 774 O O . ASN A 1 98 ? -33.229 4.152 6.874 1.00 50.84 98 ASN A O 1
ATOM 778 N N . ILE A 1 99 ? -32.211 3.131 5.154 1.00 50.50 99 ILE A N 1
ATOM 779 C CA . ILE A 1 99 ? -31.533 4.325 4.603 1.00 50.50 99 ILE A CA 1
ATOM 780 C C . ILE A 1 99 ? -32.544 5.447 4.295 1.00 50.50 99 ILE A C 1
ATOM 782 O O . ILE A 1 99 ? -32.233 6.632 4.423 1.00 50.50 99 ILE A O 1
ATOM 786 N N . LYS A 1 100 ? -33.801 5.091 3.986 1.00 51.00 100 LYS A N 1
ATOM 787 C CA . LYS A 1 100 ? -34.907 6.043 3.785 1.00 51.00 100 LYS A CA 1
ATOM 788 C C . LYS A 1 100 ? -35.210 6.919 5.004 1.00 51.00 100 LYS A C 1
ATOM 790 O O . LYS A 1 100 ? -35.795 7.982 4.814 1.00 51.00 100 LYS A O 1
ATOM 795 N N . ASN A 1 101 ? -34.823 6.509 6.213 1.00 50.19 101 ASN A N 1
ATOM 796 C CA . ASN A 1 101 ? -35.030 7.286 7.435 1.00 50.19 101 ASN A CA 1
ATOM 797 C C . ASN A 1 101 ? -33.811 8.149 7.813 1.00 50.19 101 ASN A C 1
ATOM 799 O O . ASN A 1 101 ? -33.996 9.167 8.467 1.00 50.19 101 ASN A O 1
ATOM 803 N N . MET A 1 102 ? -32.596 7.842 7.333 1.00 43.62 102 MET A N 1
ATOM 804 C CA . MET A 1 102 ? -31.405 8.685 7.576 1.00 43.62 102 MET A CA 1
ATOM 805 C C . MET A 1 102 ? -31.408 10.004 6.784 1.00 43.62 102 MET A C 1
ATOM 807 O O . MET A 1 102 ? -30.730 10.950 7.167 1.00 43.62 102 MET A O 1
ATOM 811 N N . ILE A 1 103 ? -32.190 10.107 5.702 1.00 48.66 103 ILE A N 1
ATOM 812 C CA . ILE A 1 103 ? -32.353 11.352 4.918 1.00 48.66 103 ILE A CA 1
ATOM 813 C C . ILE A 1 103 ? -33.596 12.153 5.381 1.00 48.66 103 ILE A C 1
ATOM 815 O O . ILE A 1 103 ? -33.949 13.173 4.790 1.00 48.66 103 ILE A O 1
ATOM 819 N N . GLN A 1 104 ? -34.300 11.733 6.443 1.00 45.22 104 GLN A N 1
ATOM 820 C CA . GLN A 1 104 ? -35.559 12.385 6.841 1.00 45.22 104 GLN A CA 1
ATOM 821 C C . GLN A 1 104 ? -35.403 13.734 7.548 1.00 45.22 104 GLN A C 1
ATOM 823 O O . GLN A 1 104 ? -36.374 14.492 7.565 1.00 45.22 104 GLN A O 1
ATOM 828 N N . ASP A 1 105 ? -34.194 14.118 7.960 1.00 40.97 105 ASP A N 1
ATOM 829 C CA . ASP A 1 105 ? -33.936 15.474 8.467 1.00 40.97 105 ASP A CA 1
ATOM 830 C C . ASP A 1 105 ? -33.682 16.513 7.359 1.00 40.97 105 ASP A C 1
ATOM 832 O O . ASP A 1 105 ? -33.629 17.714 7.620 1.00 40.97 105 ASP A O 1
ATOM 836 N N . ARG A 1 106 ? -33.664 16.108 6.077 1.00 46.31 106 ARG A N 1
ATOM 837 C CA . ARG A 1 106 ? -33.741 17.053 4.942 1.00 46.31 106 ARG A CA 1
ATOM 838 C C . ARG A 1 106 ? -35.175 17.457 4.570 1.00 46.31 106 ARG A C 1
ATOM 840 O O . ARG A 1 106 ? -35.396 18.058 3.521 1.00 46.31 106 ARG A O 1
ATOM 847 N N . LYS A 1 107 ? -36.162 17.215 5.441 1.00 42.81 107 LYS A N 1
ATOM 848 C CA . LYS A 1 107 ? -37.533 17.745 5.282 1.00 42.81 107 LYS A CA 1
ATOM 849 C C . LYS A 1 107 ? -37.687 19.232 5.622 1.00 42.81 107 LYS A C 1
ATOM 851 O O . LYS A 1 107 ? -38.789 19.758 5.504 1.00 42.81 107 LYS A O 1
ATOM 856 N N . ASN A 1 108 ? -36.599 19.946 5.906 1.00 42.09 108 ASN A N 1
ATOM 857 C CA . ASN A 1 108 ? -36.582 21.410 5.876 1.00 42.09 108 ASN A CA 1
ATOM 858 C C . ASN A 1 108 ? -36.016 21.951 4.553 1.00 42.09 108 ASN A C 1
ATOM 860 O O . ASN A 1 108 ? -35.195 22.856 4.528 1.00 42.09 108 ASN A O 1
ATOM 864 N N . GLY A 1 109 ? -36.568 21.477 3.433 1.00 38.47 109 GLY A N 1
ATOM 865 C CA . GLY A 1 109 ? -36.616 22.228 2.173 1.00 38.47 109 GLY A CA 1
ATOM 866 C C . GLY A 1 109 ? -37.607 23.404 2.215 1.00 38.47 109 GLY A C 1
ATOM 867 O O . GLY A 1 109 ? -38.096 23.845 1.176 1.00 38.47 109 GLY A O 1
ATOM 868 N N . LYS A 1 110 ? -37.944 23.925 3.405 1.00 37.38 110 LYS A N 1
ATOM 869 C CA . LYS A 1 110 ? -38.524 25.263 3.516 1.00 37.38 110 LYS A CA 1
ATOM 870 C C . LYS A 1 110 ? -37.398 26.230 3.199 1.00 37.38 110 LYS A C 1
ATOM 872 O O . LYS A 1 110 ? -36.479 26.358 3.998 1.00 37.38 110 LYS A O 1
ATOM 877 N N . LYS A 1 111 ? -37.489 26.863 2.024 1.00 41.16 111 LYS A N 1
ATOM 878 C CA . LYS A 1 111 ? -36.663 27.990 1.569 1.00 41.16 111 LYS A CA 1
ATOM 879 C C . LYS A 1 111 ? -36.246 28.841 2.771 1.00 41.16 111 LYS A C 1
ATOM 881 O O . LYS A 1 111 ? -37.042 29.633 3.273 1.00 41.16 111 LYS A O 1
ATOM 886 N N . SER A 1 112 ? -35.027 28.635 3.258 1.00 40.66 112 SER A N 1
ATOM 887 C CA . SER A 1 112 ? -34.455 29.457 4.309 1.00 40.66 112 SER A CA 1
ATOM 888 C C . SER A 1 112 ? -34.206 30.822 3.686 1.00 40.66 112 SER A C 1
ATOM 890 O O . SER A 1 112 ? -33.327 30.945 2.843 1.00 40.66 112 SER A O 1
ATOM 892 N N . TYR A 1 113 ? -35.075 31.766 4.048 1.00 40.50 113 TYR A N 1
ATOM 893 C CA . TYR A 1 113 ? -34.949 33.221 4.019 1.00 40.50 113 TYR A CA 1
ATOM 894 C C . TYR A 1 113 ? -34.190 33.822 2.832 1.00 40.50 113 TYR A C 1
ATOM 896 O O . TYR A 1 113 ? -32.998 33.595 2.647 1.00 40.50 113 TYR A O 1
ATOM 904 N N . LYS A 1 114 ? -34.863 34.715 2.091 1.0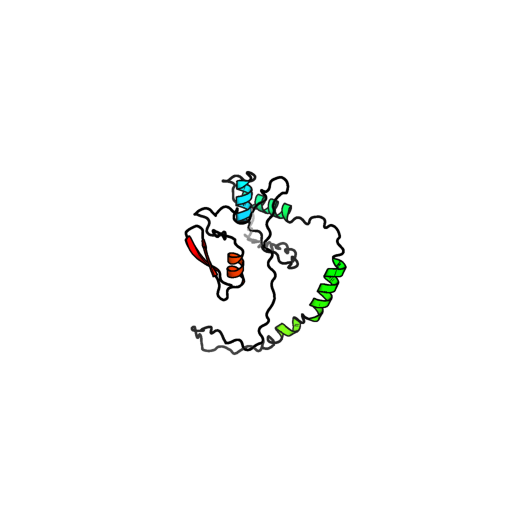0 38.06 114 LYS A N 1
ATOM 905 C CA . LYS A 1 114 ? -34.166 35.758 1.334 1.00 38.06 114 LYS A CA 1
ATOM 906 C C . LYS A 1 114 ? -33.082 36.349 2.243 1.00 38.06 114 LYS A C 1
ATOM 908 O O . LYS A 1 114 ? -33.406 37.050 3.197 1.00 38.06 114 LYS A O 1
ATOM 913 N N . HIS A 1 115 ? -31.818 36.050 1.966 1.00 45.09 115 HIS A N 1
ATOM 914 C CA . HIS A 1 115 ? -30.689 36.724 2.593 1.00 45.09 115 HIS A CA 1
ATOM 915 C C . HIS A 1 115 ? -30.543 38.089 1.904 1.00 45.09 115 HIS A C 1
ATOM 917 O O . HIS A 1 115 ? -29.583 38.366 1.189 1.00 45.09 115 HIS A O 1
ATOM 923 N N . GLU A 1 116 ? -31.563 38.937 2.052 1.00 47.25 116 GLU A N 1
ATOM 924 C CA . GLU A 1 116 ? -31.395 40.368 1.847 1.00 47.25 116 GLU A CA 1
ATOM 925 C C . GLU A 1 116 ? -30.583 40.867 3.046 1.00 47.25 116 GLU A C 1
ATOM 927 O O . GLU A 1 116 ? -31.095 41.015 4.150 1.00 47.25 116 GLU A O 1
ATOM 932 N N . GLY A 1 117 ? -29.279 41.046 2.824 1.00 50.31 117 GLY A N 1
ATOM 933 C CA . GLY A 1 117 ? -28.388 41.706 3.773 1.00 50.31 117 GLY A CA 1
ATOM 934 C C . GLY A 1 117 ? -27.747 40.785 4.807 1.00 50.31 117 GLY A C 1
ATOM 935 O O . GLY A 1 117 ? -28.101 40.848 5.977 1.00 50.31 117 GLY A O 1
ATOM 936 N N . LYS A 1 118 ? -26.762 39.987 4.375 1.00 49.53 118 LYS A N 1
ATOM 937 C CA . LYS A 1 118 ? -25.478 39.762 5.074 1.00 49.53 118 LYS A CA 1
ATOM 938 C C . LYS A 1 118 ? -24.614 38.793 4.269 1.00 49.53 118 LYS A C 1
ATOM 940 O O . LYS A 1 118 ? -24.758 37.579 4.333 1.00 49.53 118 LYS A O 1
ATOM 945 N N . LYS A 1 119 ? -23.698 39.347 3.472 1.00 54.62 119 LYS A N 1
ATOM 946 C CA . LYS A 1 119 ? -22.509 38.615 3.020 1.00 54.62 119 LYS A CA 1
ATOM 947 C C . LYS A 1 119 ? -21.529 38.596 4.193 1.00 54.62 119 LYS A C 1
ATOM 949 O O . LYS A 1 119 ? -20.520 39.295 4.144 1.00 54.62 119 LYS A O 1
ATOM 954 N N . ASP A 1 120 ? -21.845 37.866 5.257 1.00 57.47 120 ASP A N 1
ATOM 955 C CA . ASP A 1 120 ? -20.889 37.673 6.344 1.00 57.47 120 ASP A CA 1
ATOM 956 C C . ASP A 1 120 ? -19.832 36.687 5.834 1.00 57.47 120 ASP A C 1
ATOM 958 O O . ASP A 1 120 ? -20.009 35.474 5.841 1.00 57.47 120 ASP A O 1
ATOM 962 N N . LYS A 1 121 ? -18.743 37.242 5.287 1.00 59.97 121 LYS A N 1
ATOM 963 C CA . LYS A 1 121 ? -17.611 36.509 4.694 1.00 59.97 121 LYS A CA 1
ATOM 964 C C . LYS A 1 121 ? -16.734 35.785 5.730 1.00 59.97 121 LYS A C 1
ATOM 966 O O . LYS A 1 121 ? -15.747 35.172 5.347 1.00 59.97 121 LYS A O 1
ATOM 971 N N . ASN A 1 122 ? -17.095 35.838 7.012 1.00 66.88 122 ASN A N 1
ATOM 972 C CA . ASN A 1 122 ? -16.324 35.279 8.121 1.00 66.88 122 ASN A CA 1
ATOM 973 C C . ASN A 1 122 ? -17.097 34.138 8.791 1.00 66.88 122 ASN A C 1
ATOM 975 O O . ASN A 1 122 ? -17.430 34.214 9.972 1.00 66.88 122 ASN A O 1
ATOM 979 N N . TRP A 1 123 ? -17.430 33.095 8.033 1.00 63.81 123 TRP A N 1
ATOM 980 C CA . TRP A 1 123 ? -17.914 31.863 8.647 1.00 63.81 123 TRP A CA 1
ATOM 981 C C . TRP A 1 123 ? -16.715 31.071 9.173 1.00 63.81 123 TRP A C 1
ATOM 983 O O . TRP A 1 123 ? -15.861 30.653 8.394 1.00 63.81 123 TRP A O 1
ATOM 993 N N . THR A 1 124 ? -16.637 30.894 10.491 1.00 75.69 124 THR A N 1
ATOM 994 C CA . THR A 1 124 ? -15.666 30.010 11.140 1.00 75.69 124 THR A CA 1
ATOM 995 C C . THR A 1 124 ? -16.343 28.693 11.495 1.00 75.69 124 THR A C 1
ATOM 997 O O . THR A 1 124 ? -17.423 28.665 12.091 1.00 75.69 124 THR A O 1
ATOM 1000 N N . VAL A 1 125 ? -15.714 27.586 11.106 1.00 82.25 125 VAL A N 1
ATOM 1001 C CA . VAL A 1 125 ? -16.145 26.246 11.505 1.00 82.25 125 VAL A CA 1
ATOM 1002 C C . VAL A 1 125 ? -15.548 25.961 12.878 1.00 82.25 125 VAL A C 1
ATOM 1004 O O . VAL A 1 125 ? -14.343 26.089 13.070 1.00 82.25 125 VAL A O 1
ATOM 1007 N N . HIS A 1 126 ? -16.401 25.595 13.831 1.00 82.88 126 HIS A N 1
ATOM 1008 C CA . HIS A 1 126 ? -15.987 25.132 15.150 1.00 82.88 126 HIS A CA 1
ATOM 1009 C C . HIS A 1 126 ? -16.412 23.678 15.299 1.00 82.88 126 HIS A C 1
ATOM 1011 O O . HIS A 1 126 ? -17.590 23.352 15.111 1.00 82.88 126 HIS A O 1
ATOM 1017 N N . GLU A 1 127 ? -15.459 22.817 15.638 1.00 84.19 127 GLU A N 1
ATOM 1018 C CA . GLU A 1 127 ? -15.764 21.464 16.075 1.00 84.19 127 GLU A CA 1
ATOM 1019 C C . GLU A 1 127 ? -16.617 21.524 17.350 1.00 84.19 127 GLU A C 1
ATOM 1021 O O . GLU A 1 127 ? -16.418 22.378 18.218 1.00 84.19 127 GLU A O 1
ATOM 1026 N N . ARG A 1 128 ? -17.634 20.664 17.437 1.00 85.06 128 ARG A N 1
ATOM 1027 C CA . ARG A 1 128 ? -18.497 20.564 18.618 1.00 85.06 128 ARG A CA 1
ATOM 1028 C C . ARG A 1 128 ? -18.229 19.240 19.301 1.00 85.06 128 ARG A C 1
ATOM 1030 O O . ARG A 1 128 ? -18.145 18.220 18.628 1.00 85.06 128 ARG A O 1
ATOM 1037 N N . GLU A 1 129 ? -18.203 19.265 20.626 1.00 89.81 129 GLU A N 1
ATOM 1038 C CA . GLU A 1 129 ? -18.089 18.066 21.452 1.00 89.81 129 GLU A CA 1
ATOM 1039 C C . GLU A 1 129 ? -19.173 17.036 21.081 1.00 89.81 129 GLU A C 1
ATOM 1041 O O . GLU A 1 129 ? -20.377 17.332 21.106 1.00 89.81 129 GLU A O 1
ATOM 1046 N N . TYR A 1 130 ? -18.741 15.825 20.724 1.00 90.06 130 TYR A N 1
ATOM 1047 C CA . TYR A 1 130 ? -19.630 14.705 20.445 1.00 90.06 130 TYR A CA 1
ATOM 1048 C C . TYR A 1 130 ? -20.168 14.126 21.760 1.00 90.06 130 TYR A C 1
ATOM 1050 O O . TYR A 1 130 ? -19.407 13.719 22.629 1.00 90.06 130 TYR A O 1
ATOM 1058 N N . LYS A 1 131 ? -21.499 14.085 21.906 1.00 92.25 131 LYS A N 1
ATOM 1059 C CA . LYS A 1 131 ? -22.192 13.603 23.122 1.00 92.25 131 LYS A CA 1
ATOM 1060 C C . LYS A 1 131 ? -22.937 12.282 22.925 1.00 92.25 131 LYS A C 1
ATOM 1062 O O . LYS A 1 131 ? -23.711 11.879 23.789 1.00 92.25 131 LYS A O 1
ATOM 1067 N N . GLY A 1 132 ? -22.797 11.674 21.749 1.00 90.75 132 GLY A N 1
ATOM 1068 C CA . GLY A 1 132 ? -23.435 10.402 21.437 1.00 90.75 132 GLY A CA 1
ATOM 1069 C C . GLY A 1 132 ? -22.643 9.220 21.983 1.00 90.75 132 GLY A C 1
ATOM 1070 O O . GLY A 1 132 ? -21.540 9.368 22.503 1.00 90.75 132 GLY A O 1
ATOM 1071 N N . GLU A 1 133 ? -23.196 8.025 21.817 1.00 89.50 133 GLU A N 1
ATOM 1072 C CA . GLU A 1 133 ? -22.463 6.794 22.096 1.00 89.50 133 GLU A CA 1
ATOM 1073 C C . GLU A 1 133 ? -21.325 6.624 21.078 1.00 89.50 133 GLU A C 1
ATOM 1075 O O . GLU A 1 133 ? -21.511 6.838 19.874 1.00 89.50 133 GLU A O 1
ATOM 1080 N N . VAL A 1 134 ? -20.143 6.248 21.565 1.00 89.88 134 VAL A N 1
ATOM 1081 C CA . VAL A 1 134 ? -18.997 5.870 20.733 1.00 89.88 134 VAL A CA 1
ATOM 1082 C C . VAL A 1 134 ? -19.064 4.366 20.510 1.00 89.88 134 VAL A C 1
ATOM 1084 O O . VAL A 1 134 ? -19.169 3.588 21.458 1.00 89.88 134 VAL A O 1
ATOM 1087 N N . LYS A 1 135 ? -19.043 3.945 19.244 1.00 91.31 135 LYS A N 1
ATOM 1088 C CA . LYS A 1 135 ? -19.069 2.530 18.885 1.00 91.31 135 LYS A CA 1
ATOM 1089 C C . LYS A 1 135 ? -17.660 2.043 18.593 1.00 91.31 135 LYS A C 1
ATOM 1091 O O . LYS A 1 135 ? -17.103 2.352 17.545 1.00 91.31 135 LYS A O 1
ATOM 1096 N N . GLU A 1 136 ? -17.150 1.197 19.471 1.00 89.00 136 GLU A N 1
ATOM 1097 C CA . GLU A 1 136 ? -15.877 0.519 19.265 1.00 89.00 136 GLU A CA 1
ATOM 1098 C C . GLU A 1 136 ? -16.048 -0.741 18.411 1.00 89.00 136 GLU A C 1
ATOM 1100 O O . GLU A 1 136 ? -17.036 -1.481 18.516 1.00 89.00 136 GLU A O 1
ATOM 1105 N N . VAL A 1 137 ? -15.069 -0.991 17.545 1.00 91.00 137 VAL A N 1
ATOM 1106 C CA . VAL A 1 137 ? -14.996 -2.189 16.708 1.00 91.00 137 VAL A CA 1
ATOM 1107 C C . VAL A 1 137 ? -13.642 -2.854 16.891 1.00 91.00 137 VAL A C 1
ATOM 1109 O O . VAL A 1 137 ? -12.636 -2.193 17.114 1.00 91.00 137 VAL A O 1
ATOM 1112 N N . LYS A 1 138 ? -13.618 -4.184 16.795 1.00 92.75 138 LYS A N 1
ATOM 1113 C CA . LYS A 1 138 ? -12.373 -4.952 16.826 1.00 92.75 138 LYS A CA 1
ATOM 1114 C C . LYS A 1 138 ? -11.935 -5.233 15.398 1.00 92.75 138 LYS A C 1
ATOM 1116 O O . LYS A 1 138 ? -12.699 -5.826 14.636 1.00 92.75 138 LYS A O 1
ATOM 1121 N N . LEU A 1 139 ? -10.720 -4.816 15.066 1.00 92.69 139 LEU A N 1
ATOM 1122 C CA . LEU A 1 139 ? -10.084 -5.069 13.780 1.00 92.69 139 LEU A CA 1
ATOM 1123 C C . LEU A 1 139 ? -9.005 -6.140 13.960 1.00 92.69 139 LEU A C 1
ATOM 1125 O O . LEU A 1 139 ? -8.245 -6.107 14.925 1.00 92.69 139 LEU A O 1
ATOM 1129 N N . LEU A 1 140 ? -8.974 -7.110 13.048 1.00 94.88 140 LEU A N 1
ATOM 1130 C CA . LEU A 1 140 ? -7.920 -8.118 12.962 1.00 94.88 140 LEU A CA 1
ATOM 1131 C C . LEU A 1 140 ? -7.069 -7.797 11.737 1.00 94.88 140 LEU A C 1
ATOM 1133 O O . LEU A 1 140 ? -7.580 -7.820 10.618 1.00 94.88 140 LEU A O 1
ATOM 1137 N N . VAL A 1 141 ? -5.788 -7.523 11.961 1.00 94.94 141 VAL A N 1
ATOM 1138 C CA . VAL A 1 141 ? -4.792 -7.309 10.906 1.00 94.94 141 VAL A CA 1
ATOM 1139 C C . VAL A 1 141 ? -3.887 -8.535 10.866 1.00 94.94 141 VAL A C 1
ATOM 1141 O O . VAL A 1 141 ? -3.370 -8.956 11.900 1.00 94.94 141 VAL A O 1
ATOM 1144 N N . LEU A 1 142 ? -3.732 -9.133 9.686 1.00 95.25 142 LEU A N 1
ATOM 1145 C CA . LEU A 1 142 ? -2.850 -10.277 9.464 1.00 95.25 142 LEU A CA 1
ATOM 1146 C C . LEU A 1 142 ? -1.633 -9.805 8.671 1.00 95.25 142 LEU A C 1
ATOM 1148 O O . LEU A 1 142 ? -1.782 -9.371 7.531 1.00 95.25 142 LEU A O 1
ATOM 1152 N N . LEU A 1 143 ? -0.450 -9.901 9.275 1.00 93.44 143 LEU A N 1
ATOM 1153 C CA . LEU A 1 143 ? 0.827 -9.726 8.586 1.00 93.44 143 LEU A CA 1
ATOM 1154 C C . LEU A 1 143 ? 1.301 -11.115 8.160 1.00 93.44 143 LEU A C 1
ATOM 1156 O O . LEU A 1 143 ? 1.400 -12.012 8.999 1.00 93.44 143 LEU A O 1
ATOM 1160 N N . ALA A 1 144 ? 1.503 -11.309 6.861 1.00 90.25 144 ALA A N 1
ATOM 1161 C CA . ALA A 1 144 ? 1.843 -12.600 6.285 1.00 90.25 144 ALA A CA 1
ATOM 1162 C C . ALA A 1 144 ? 3.024 -12.448 5.332 1.00 90.25 144 ALA A C 1
ATOM 1164 O O . ALA A 1 144 ? 3.049 -11.541 4.501 1.00 90.25 144 ALA A O 1
ATOM 1165 N N . GLU A 1 145 ? 3.958 -13.378 5.444 1.00 87.00 145 GLU A N 1
ATOM 1166 C CA . GLU A 1 145 ? 5.128 -13.505 4.586 1.00 87.00 145 GLU A CA 1
ATOM 1167 C C . GLU A 1 145 ? 5.113 -14.892 3.963 1.00 87.00 145 GLU A C 1
ATOM 1169 O O . GLU A 1 145 ? 4.528 -15.831 4.514 1.00 87.00 145 GLU A O 1
ATOM 1174 N N . PHE A 1 146 ? 5.737 -15.017 2.800 1.00 82.50 146 PHE A N 1
ATOM 1175 C CA . PHE A 1 146 ? 5.760 -16.265 2.058 1.00 82.50 146 PHE A CA 1
ATOM 1176 C C . PHE A 1 146 ? 7.209 -16.709 1.943 1.00 82.50 146 PHE A C 1
ATOM 1178 O O . PHE A 1 146 ? 8.030 -15.961 1.430 1.00 82.50 146 PHE A O 1
ATOM 1185 N N . SER A 1 147 ? 7.513 -17.923 2.392 1.00 73.69 147 SER A N 1
ATOM 1186 C CA . SER A 1 147 ? 8.763 -18.613 2.086 1.00 73.69 147 SER A CA 1
ATOM 1187 C C . SER A 1 147 ? 8.429 -19.888 1.330 1.00 73.69 147 SER A C 1
ATOM 1189 O O . SER A 1 147 ? 7.492 -20.599 1.683 1.00 73.69 147 SER A O 1
ATOM 1191 N N . ASP A 1 148 ? 9.184 -20.162 0.283 1.00 67.44 148 ASP A N 1
ATOM 1192 C CA . ASP A 1 148 ? 9.139 -21.422 -0.446 1.00 67.44 148 ASP A CA 1
ATOM 1193 C C . ASP A 1 148 ? 9.917 -22.502 0.353 1.00 67.44 148 ASP A C 1
ATOM 1195 O O . ASP A 1 148 ? 10.986 -22.212 0.900 1.00 67.44 148 ASP A O 1
ATOM 1199 N N . ASP A 1 149 ? 9.371 -23.725 0.445 1.00 61.97 149 ASP A N 1
ATOM 1200 C CA . ASP A 1 149 ? 9.939 -24.855 1.209 1.00 61.97 149 ASP A CA 1
ATOM 1201 C C . ASP A 1 149 ? 11.255 -25.418 0.607 1.00 61.97 149 ASP A C 1
ATOM 1203 O O . ASP A 1 149 ? 12.023 -26.083 1.305 1.00 61.97 149 ASP A O 1
ATOM 1207 N N . GLU A 1 150 ? 11.532 -25.160 -0.675 1.00 60.25 150 GLU A N 1
ATOM 1208 C CA . GLU A 1 150 ? 12.754 -25.514 -1.416 1.00 60.25 150 GLU A CA 1
ATOM 1209 C C . GLU A 1 150 ? 13.827 -24.408 -1.391 1.00 60.25 150 GLU A C 1
ATOM 1211 O O . GLU A 1 150 ? 15.020 -24.723 -1.438 1.00 60.25 150 GLU A O 1
ATOM 1216 N N . TYR A 1 151 ? 13.444 -23.130 -1.296 1.00 53.78 151 TYR A N 1
ATOM 1217 C CA . TYR A 1 151 ? 14.352 -21.994 -1.498 1.00 53.78 151 TYR A CA 1
ATOM 1218 C C . TYR A 1 151 ? 14.494 -21.042 -0.310 1.00 53.78 151 TYR A C 1
ATOM 1220 O O . TYR A 1 151 ? 15.371 -20.182 -0.370 1.00 53.78 151 TYR A O 1
ATOM 1228 N N . ALA A 1 152 ? 13.688 -21.152 0.755 1.00 54.88 152 ALA A N 1
ATOM 1229 C CA . ALA A 1 152 ? 13.700 -20.242 1.918 1.00 54.88 152 ALA A CA 1
ATOM 1230 C C . ALA A 1 152 ? 13.638 -18.731 1.572 1.00 54.88 152 ALA A C 1
ATOM 1232 O O . ALA A 1 152 ? 13.800 -17.885 2.446 1.00 54.88 152 ALA A O 1
ATOM 1233 N N . ALA A 1 153 ? 13.390 -18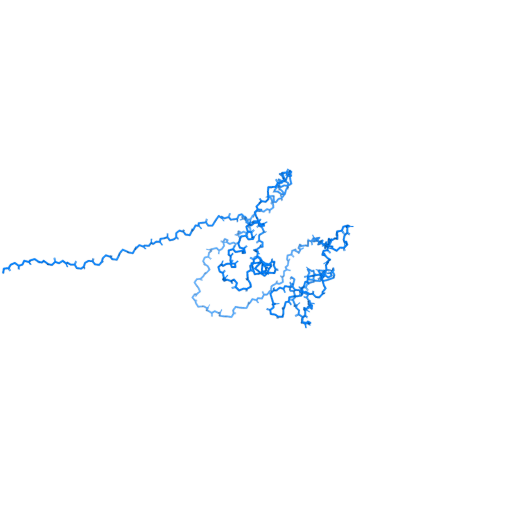.396 0.305 1.00 60.69 153 ALA A N 1
ATOM 1234 C CA . ALA A 1 153 ? 13.526 -17.078 -0.295 1.00 60.69 153 ALA A CA 1
ATOM 1235 C C . ALA A 1 153 ? 12.251 -16.776 -1.085 1.00 60.69 153 ALA A C 1
ATOM 1237 O O . ALA A 1 153 ? 12.260 -16.601 -2.301 1.00 60.69 153 ALA A O 1
ATOM 1238 N N . GLY A 1 154 ? 11.112 -16.814 -0.397 1.00 60.91 154 GLY A N 1
ATOM 1239 C CA . GLY A 1 154 ? 9.993 -16.000 -0.855 1.00 60.91 154 GLY A CA 1
ATOM 1240 C C . GLY A 1 154 ? 10.176 -14.584 -0.304 1.00 60.91 154 GLY A C 1
ATOM 1241 O O . GLY A 1 154 ? 11.031 -14.394 0.563 1.00 60.91 154 GLY A O 1
ATOM 1242 N N . PRO A 1 155 ? 9.446 -13.590 -0.833 1.00 72.19 155 PRO A N 1
ATOM 1243 C CA . PRO A 1 155 ? 9.670 -12.216 -0.435 1.00 72.19 155 PRO A CA 1
ATOM 1244 C C . PRO A 1 155 ? 9.358 -12.076 1.052 1.00 72.19 155 PRO A C 1
ATOM 1246 O O . PRO A 1 155 ? 8.201 -12.210 1.473 1.00 72.19 155 PRO A O 1
ATOM 1249 N N . LEU A 1 156 ? 10.404 -11.842 1.835 1.00 83.88 156 LEU A N 1
ATOM 1250 C CA . LEU A 1 156 ? 10.254 -11.479 3.231 1.00 83.88 156 LEU A CA 1
ATOM 1251 C C . LEU A 1 156 ? 9.724 -10.045 3.296 1.00 83.88 156 LEU A C 1
ATOM 1253 O O . LEU A 1 156 ? 9.830 -9.258 2.345 1.00 83.88 156 LEU A O 1
ATOM 1257 N N . HIS A 1 157 ? 9.129 -9.680 4.429 1.00 88.44 157 HIS A N 1
ATOM 1258 C CA . HIS A 1 157 ? 8.883 -8.262 4.677 1.00 88.44 157 HIS A CA 1
ATOM 1259 C C . HIS A 1 157 ? 10.218 -7.489 4.639 1.00 88.44 157 HIS A C 1
ATOM 1261 O O . HIS A 1 157 ? 11.287 -8.064 4.831 1.00 88.44 157 HIS A O 1
ATOM 1267 N N . ASN A 1 158 ? 10.161 -6.179 4.384 1.00 90.19 158 ASN A N 1
ATOM 1268 C CA . ASN A 1 158 ? 11.337 -5.304 4.234 1.00 90.19 158 ASN A CA 1
ATOM 1269 C C . ASN A 1 158 ? 12.219 -5.540 2.992 1.00 90.19 158 ASN A C 1
ATOM 1271 O O . ASN A 1 158 ? 13.293 -4.956 2.893 1.00 90.19 158 ASN A O 1
ATOM 1275 N N . GLU A 1 159 ? 11.759 -6.309 2.003 1.00 88.50 159 GLU A N 1
ATOM 1276 C CA . GLU A 1 159 ? 12.470 -6.477 0.721 1.00 88.50 159 GLU A CA 1
ATOM 1277 C C . GLU A 1 159 ? 11.951 -5.556 -0.401 1.00 88.50 159 GLU A C 1
ATOM 1279 O O . GLU A 1 159 ? 12.373 -5.653 -1.554 1.00 88.50 159 GLU A O 1
ATOM 1284 N N . ILE A 1 160 ? 11.026 -4.645 -0.082 1.00 87.00 160 ILE A N 1
ATOM 1285 C CA . ILE A 1 160 ? 10.539 -3.638 -1.030 1.00 87.00 160 ILE A CA 1
ATOM 1286 C C . ILE A 1 160 ? 11.643 -2.598 -1.243 1.00 87.00 160 ILE A C 1
ATOM 1288 O O . ILE A 1 160 ? 12.026 -1.895 -0.307 1.00 87.00 160 ILE A O 1
ATOM 1292 N N . GLU A 1 161 ? 12.124 -2.486 -2.483 1.00 86.38 161 GLU A N 1
ATOM 1293 C CA . GLU A 1 161 ? 13.110 -1.478 -2.882 1.00 86.38 161 GLU A CA 1
ATOM 1294 C C . GLU A 1 161 ? 12.628 -0.068 -2.516 1.00 86.38 161 GLU A C 1
ATOM 1296 O O . GLU A 1 161 ? 11.488 0.305 -2.804 1.00 86.38 161 GLU A O 1
ATOM 1301 N N . ALA A 1 162 ? 13.516 0.711 -1.897 1.00 87.38 162 ALA A N 1
ATOM 1302 C CA . ALA A 1 162 ? 13.256 2.110 -1.596 1.00 87.38 162 ALA A CA 1
ATOM 1303 C C . ALA A 1 162 ? 12.999 2.897 -2.897 1.00 87.38 162 ALA A C 1
ATOM 1305 O O . ALA A 1 162 ? 13.709 2.681 -3.891 1.00 87.38 162 ALA A O 1
ATOM 1306 N N . PRO A 1 163 ? 11.991 3.787 -2.934 1.00 84.06 163 PRO A N 1
ATOM 1307 C CA . PRO A 1 163 ? 11.736 4.615 -4.101 1.00 84.06 163 PRO A CA 1
ATOM 1308 C C . PRO A 1 163 ? 12.948 5.492 -4.456 1.00 84.06 163 PRO A C 1
ATOM 1310 O O . PRO A 1 163 ? 13.719 5.930 -3.609 1.00 84.06 163 PRO A O 1
ATOM 1313 N N . GLY A 1 164 ? 13.128 5.780 -5.747 1.00 80.56 164 GLY A N 1
ATOM 1314 C CA . GLY A 1 164 ? 14.170 6.713 -6.182 1.00 80.56 164 GLY A CA 1
ATOM 1315 C C . GLY A 1 164 ? 13.976 8.124 -5.596 1.00 80.56 164 GLY A C 1
ATOM 1316 O O . GLY A 1 164 ? 12.868 8.467 -5.188 1.00 80.56 164 GLY A O 1
ATOM 1317 N N . PRO A 1 165 ? 15.014 8.979 -5.613 1.00 74.56 165 PRO A N 1
ATOM 1318 C CA . PRO A 1 165 ? 14.966 10.320 -5.017 1.00 74.56 165 PRO A CA 1
ATOM 1319 C C . PRO A 1 165 ? 13.923 11.254 -5.654 1.00 74.56 165 PRO A C 1
ATOM 1321 O O . PRO A 1 165 ? 13.498 12.215 -5.024 1.00 74.56 165 PRO A O 1
ATOM 1324 N N . ASP A 1 166 ? 13.502 10.969 -6.888 1.00 74.94 166 ASP A N 1
ATOM 1325 C CA . ASP A 1 166 ? 12.484 11.744 -7.607 1.00 74.94 166 ASP A CA 1
ATOM 1326 C C . ASP A 1 166 ? 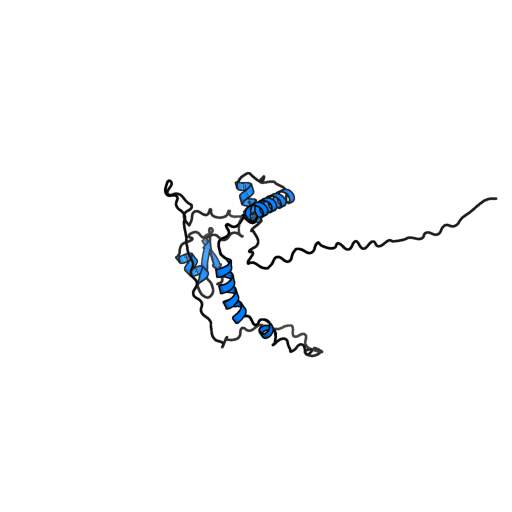11.052 11.209 -7.383 1.00 74.94 166 ASP A C 1
ATOM 1328 O O . ASP A 1 166 ? 10.094 11.722 -7.964 1.00 74.94 166 ASP A O 1
ATOM 1332 N N . ASN A 1 167 ? 10.887 10.155 -6.576 1.00 73.38 167 ASN A N 1
ATOM 1333 C CA . ASN A 1 167 ? 9.604 9.511 -6.320 1.00 73.38 167 ASN A CA 1
ATOM 1334 C C . ASN A 1 167 ? 9.085 9.856 -4.918 1.00 73.38 167 ASN A C 1
ATOM 1336 O O . ASN A 1 167 ? 9.444 9.216 -3.934 1.00 73.38 167 ASN A O 1
ATOM 1340 N N . ASN A 1 168 ? 8.190 10.844 -4.872 1.00 65.69 168 ASN A N 1
ATOM 1341 C CA . ASN A 1 168 ? 7.567 11.345 -3.642 1.00 65.69 168 ASN A CA 1
ATOM 1342 C C . ASN A 1 168 ? 6.097 10.909 -3.490 1.00 65.69 168 ASN A C 1
ATOM 1344 O O . ASN A 1 168 ? 5.373 11.475 -2.672 1.00 65.69 168 ASN A O 1
ATOM 1348 N N . SER A 1 169 ? 5.619 9.981 -4.324 1.00 73.62 169 SER A N 1
ATOM 1349 C CA . SER A 1 169 ? 4.222 9.522 -4.323 1.00 73.62 169 SER A CA 1
ATOM 1350 C C . SER A 1 169 ? 4.045 8.132 -3.717 1.00 73.62 169 SER A C 1
ATOM 1352 O O . SER A 1 169 ? 2.966 7.831 -3.205 1.00 73.62 169 SER A O 1
ATOM 1354 N N . ASP A 1 170 ? 5.085 7.300 -3.745 1.00 82.25 170 ASP A N 1
ATOM 1355 C CA . ASP A 1 170 ? 5.043 5.965 -3.161 1.00 82.25 170 ASP A CA 1
ATOM 1356 C C . ASP A 1 170 ? 5.327 6.015 -1.654 1.00 82.25 170 ASP A C 1
ATOM 1358 O O . ASP A 1 170 ? 6.313 6.593 -1.198 1.00 82.25 170 ASP A O 1
ATOM 1362 N N . PHE A 1 171 ? 4.461 5.375 -0.867 1.00 85.44 171 PHE A N 1
ATOM 1363 C CA . PHE A 1 171 ? 4.672 5.225 0.569 1.00 85.44 171 PHE A CA 1
ATOM 1364 C C . PHE A 1 171 ? 5.756 4.179 0.843 1.00 85.44 171 PHE A C 1
ATOM 1366 O O . PHE A 1 171 ? 5.621 3.021 0.439 1.00 85.44 171 PHE A O 1
ATOM 1373 N N . TRP A 1 172 ? 6.805 4.574 1.562 1.00 89.69 172 TRP A N 1
ATOM 1374 C CA . TRP A 1 172 ? 7.888 3.680 1.952 1.00 89.69 172 TRP A CA 1
ATOM 1375 C C . TRP A 1 172 ? 8.494 4.089 3.298 1.00 89.69 172 TRP A C 1
ATOM 1377 O O . TRP A 1 172 ? 8.647 5.276 3.584 1.00 89.69 172 TRP A O 1
ATOM 1387 N N . VAL A 1 173 ? 8.862 3.097 4.110 1.00 90.12 173 VAL A N 1
ATOM 1388 C CA . VAL A 1 173 ? 9.568 3.268 5.387 1.00 90.12 173 VAL A CA 1
ATOM 1389 C C . VAL A 1 173 ? 10.711 2.262 5.487 1.00 90.12 173 VAL A C 1
ATOM 1391 O O . VAL A 1 173 ? 10.671 1.207 4.858 1.00 90.12 173 VAL A O 1
ATOM 1394 N N . ASN A 1 174 ? 11.705 2.562 6.326 1.00 88.62 174 ASN A N 1
ATOM 1395 C CA . ASN A 1 174 ? 12.878 1.697 6.505 1.00 88.62 174 ASN A CA 1
ATOM 1396 C C . ASN A 1 174 ? 12.557 0.329 7.132 1.00 88.62 174 ASN A C 1
ATOM 1398 O O . ASN A 1 174 ? 13.332 -0.611 6.968 1.00 88.62 174 ASN A O 1
ATOM 1402 N N . ASP A 1 175 ? 11.456 0.228 7.883 1.00 91.12 175 ASP A N 1
ATOM 1403 C CA . ASP A 1 175 ? 11.064 -0.992 8.585 1.00 91.12 175 ASP A CA 1
ATOM 1404 C C . ASP A 1 175 ? 9.536 -1.138 8.669 1.00 91.12 175 ASP A C 1
ATOM 1406 O O . ASP A 1 175 ? 8.856 -0.469 9.447 1.00 91.12 175 ASP A O 1
ATOM 1410 N N . PHE A 1 176 ? 9.000 -2.066 7.883 1.00 92.62 176 PHE A N 1
ATOM 1411 C CA . PHE A 1 176 ? 7.617 -2.535 7.889 1.00 92.62 176 PHE A CA 1
ATOM 1412 C C . PHE A 1 176 ? 7.384 -3.586 8.985 1.00 92.62 176 PHE A C 1
ATOM 1414 O O . PHE A 1 176 ? 6.849 -4.671 8.738 1.00 92.62 176 PHE A O 1
ATOM 1421 N N . SER A 1 177 ? 7.780 -3.271 10.215 1.00 93.19 177 SER A N 1
ATOM 1422 C CA . SER A 1 177 ? 7.578 -4.146 11.365 1.00 93.19 177 SER A CA 1
ATOM 1423 C C . SER A 1 177 ? 6.130 -4.150 11.850 1.00 93.19 177 SER A C 1
ATOM 1425 O O . SER A 1 177 ? 5.308 -3.290 11.535 1.00 93.19 177 SER A O 1
ATOM 1427 N N . ARG A 1 178 ? 5.803 -5.120 12.707 1.00 95.50 178 ARG A N 1
ATOM 1428 C CA . ARG A 1 178 ? 4.515 -5.143 13.409 1.00 95.50 178 ARG A CA 1
ATOM 1429 C C . ARG A 1 178 ? 4.233 -3.832 14.152 1.00 95.50 178 ARG A C 1
ATOM 1431 O O . ARG A 1 178 ? 3.105 -3.349 14.113 1.00 95.50 178 ARG A O 1
ATOM 1438 N N . GLU A 1 179 ? 5.247 -3.274 14.810 1.00 94.25 179 GLU A N 1
ATOM 1439 C CA . GLU A 1 179 ? 5.131 -2.016 15.551 1.00 94.25 179 GLU A CA 1
ATOM 1440 C C . GLU A 1 179 ? 4.768 -0.849 14.625 1.00 94.25 179 GLU A C 1
ATOM 1442 O O . GLU A 1 179 ? 3.926 -0.029 14.989 1.00 94.25 179 GLU A O 1
ATOM 1447 N N . HIS A 1 180 ? 5.337 -0.806 13.415 1.00 92.38 180 HIS A N 1
ATOM 1448 C CA . HIS A 1 180 ? 4.976 0.187 12.407 1.00 92.38 180 HIS A CA 1
ATOM 1449 C C . HIS A 1 180 ? 3.469 0.160 12.100 1.00 92.38 180 HIS A C 1
ATOM 1451 O O . HIS A 1 180 ? 2.804 1.188 12.217 1.00 92.38 180 HIS A O 1
ATOM 1457 N N . TYR A 1 181 ? 2.902 -1.011 11.788 1.00 93.75 181 TYR A N 1
ATOM 1458 C CA . TYR A 1 181 ? 1.470 -1.129 11.485 1.00 93.75 181 TYR A CA 1
ATOM 1459 C C . TYR A 1 181 ? 0.575 -0.848 12.693 1.00 93.75 181 TYR A C 1
ATOM 1461 O O . TYR A 1 181 ? -0.484 -0.243 12.535 1.00 93.75 181 TYR A O 1
ATOM 1469 N N . GLU A 1 182 ? 0.980 -1.269 13.895 1.00 94.06 182 GLU A N 1
ATOM 1470 C CA . GLU A 1 182 ? 0.230 -0.969 15.118 1.00 94.06 182 GLU A CA 1
ATOM 1471 C C . GLU A 1 182 ? 0.147 0.541 15.352 1.00 94.06 182 GLU A C 1
ATOM 1473 O O . GLU A 1 182 ? -0.936 1.059 15.628 1.00 94.06 182 GLU A O 1
ATOM 1478 N N . LYS A 1 183 ? 1.261 1.260 15.173 1.00 93.25 183 LYS A N 1
ATOM 1479 C CA . LYS A 1 183 ? 1.271 2.714 15.321 1.00 93.25 183 LYS A CA 1
ATOM 1480 C C . LYS A 1 183 ? 0.499 3.404 14.205 1.00 93.25 183 LYS A C 1
ATOM 1482 O O . LYS A 1 183 ? -0.368 4.217 14.501 1.00 93.25 183 LYS A O 1
ATOM 1487 N N . MET A 1 184 ? 0.769 3.059 12.951 1.00 91.94 184 MET A N 1
ATOM 1488 C CA . MET A 1 184 ? 0.131 3.684 11.793 1.00 91.94 184 MET A CA 1
ATOM 1489 C C . MET A 1 184 ? -1.395 3.532 11.804 1.00 91.94 184 MET A C 1
ATOM 1491 O O . MET A 1 184 ? -2.100 4.466 11.448 1.00 91.94 184 MET A O 1
ATOM 1495 N N . LEU A 1 185 ? -1.920 2.367 12.199 1.00 91.88 185 LEU A N 1
ATOM 1496 C CA . LEU A 1 185 ? -3.357 2.085 12.100 1.00 91.88 185 LEU A CA 1
ATOM 1497 C C . LEU A 1 185 ? -4.160 2.449 13.354 1.00 91.88 185 LEU A C 1
ATOM 1499 O O . LEU A 1 185 ? -5.379 2.594 13.258 1.00 91.88 185 LEU A O 1
ATOM 1503 N N . PHE A 1 186 ? -3.523 2.525 14.528 1.00 92.69 186 PHE A N 1
ATOM 1504 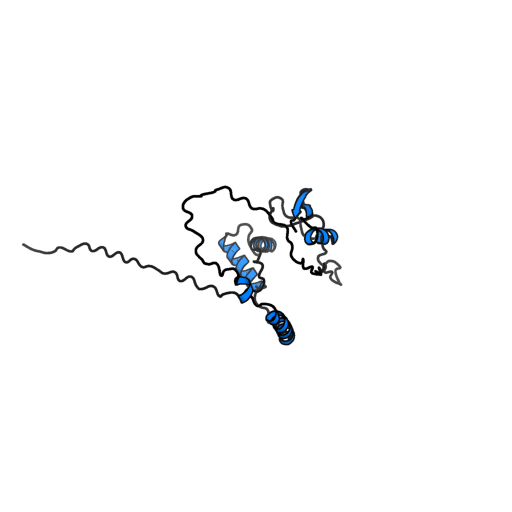C CA . PHE A 1 186 ? -4.238 2.622 15.809 1.00 92.69 186 PHE A CA 1
ATOM 1505 C C . PHE A 1 186 ? -3.745 3.742 16.734 1.00 92.69 186 PHE A C 1
ATOM 1507 O O . PHE A 1 186 ? -4.251 3.850 17.853 1.00 92.69 186 PHE A O 1
ATOM 1514 N N . THR A 1 187 ? -2.787 4.572 16.307 1.00 92.69 187 THR A N 1
ATOM 1515 C CA . THR A 1 187 ? -2.386 5.755 17.086 1.00 92.69 187 THR A CA 1
ATOM 1516 C C . THR A 1 187 ? -3.371 6.883 16.837 1.00 92.69 187 THR A C 1
ATOM 1518 O O . THR A 1 187 ? -3.497 7.358 15.715 1.00 92.69 187 THR A O 1
ATOM 1521 N N . GLU A 1 188 ? -4.068 7.313 17.884 1.00 88.31 188 GLU A N 1
ATOM 1522 C CA . GLU A 1 188 ? -4.987 8.446 17.806 1.00 88.31 188 GLU A CA 1
ATOM 1523 C C . GLU A 1 188 ? -4.238 9.735 17.445 1.00 88.31 188 GLU A C 1
ATOM 1525 O O . GLU A 1 188 ? -3.260 10.097 18.100 1.00 88.31 188 GLU A O 1
ATOM 1530 N N . GLY A 1 189 ? -4.717 10.438 16.416 1.00 83.62 189 GLY A N 1
ATOM 1531 C CA . GLY A 1 189 ? -4.078 11.667 15.938 1.00 83.62 189 GLY A CA 1
ATOM 1532 C C . GLY A 1 189 ? -2.853 11.417 15.060 1.00 83.62 189 GLY A C 1
ATOM 1533 O O . GLY A 1 189 ? -2.102 12.352 14.803 1.00 83.62 189 GLY A O 1
ATOM 1534 N N . GLY A 1 190 ? -2.671 10.178 14.600 1.00 86.12 190 GLY A N 1
ATOM 1535 C CA . GLY A 1 190 ? -1.653 9.819 13.629 1.00 86.12 190 GLY A CA 1
ATOM 1536 C C . GLY A 1 190 ? -0.306 9.391 14.205 1.00 86.12 190 GLY A C 1
ATOM 1537 O O . GLY A 1 190 ? -0.072 9.370 15.414 1.00 86.12 190 GLY A O 1
ATOM 1538 N N . TYR A 1 191 ? 0.592 8.995 13.307 1.00 87.12 191 TYR A N 1
ATOM 1539 C CA . TYR A 1 191 ? 1.912 8.453 13.616 1.00 87.12 191 TYR A CA 1
ATOM 1540 C C . TYR A 1 191 ? 2.987 9.058 12.711 1.00 87.12 191 TYR A C 1
ATOM 1542 O O . TYR A 1 191 ? 2.846 9.099 11.494 1.00 87.12 191 TYR A O 1
ATOM 1550 N N . ASP A 1 192 ? 4.095 9.466 13.323 1.00 88.50 192 ASP A N 1
ATOM 1551 C CA . ASP A 1 192 ? 5.277 9.970 12.632 1.00 88.50 192 ASP A CA 1
ATOM 1552 C C . ASP A 1 192 ? 6.196 8.813 12.218 1.00 88.50 192 ASP A C 1
ATOM 1554 O O . ASP A 1 192 ? 6.932 8.243 13.034 1.00 88.50 192 ASP A O 1
ATOM 1558 N N . ALA A 1 193 ? 6.150 8.465 10.935 1.00 84.44 193 ALA A N 1
ATOM 1559 C CA . ALA A 1 193 ? 7.071 7.517 10.324 1.00 84.44 193 ALA A CA 1
ATOM 1560 C C . ALA A 1 193 ? 8.353 8.221 9.853 1.00 84.44 193 ALA A C 1
ATOM 1562 O O . ALA A 1 193 ? 8.344 9.414 9.560 1.00 84.44 193 ALA A O 1
ATOM 1563 N N . ILE A 1 194 ? 9.455 7.475 9.760 1.00 84.19 194 ILE A N 1
ATOM 1564 C CA . ILE A 1 194 ? 10.711 7.971 9.184 1.00 84.19 194 ILE A CA 1
ATOM 1565 C C . ILE A 1 194 ? 10.853 7.407 7.773 1.00 84.19 194 ILE A C 1
ATOM 1567 O O . ILE A 1 194 ? 10.868 6.183 7.596 1.00 84.19 194 ILE A O 1
ATOM 1571 N N . ASP A 1 195 ? 10.951 8.299 6.791 1.00 80.19 195 ASP A N 1
ATOM 1572 C CA . ASP A 1 195 ? 11.110 7.931 5.388 1.00 80.19 195 ASP A CA 1
ATOM 1573 C C . ASP A 1 195 ? 12.570 7.565 5.035 1.00 80.19 195 ASP A C 1
ATOM 1575 O O . ASP A 1 195 ? 13.461 7.478 5.889 1.00 80.19 195 ASP A O 1
ATOM 1579 N N . GLN A 1 196 ? 12.825 7.325 3.749 1.00 75.50 196 GLN A N 1
ATOM 1580 C CA . GLN A 1 196 ? 14.152 6.991 3.216 1.00 75.50 196 GLN A CA 1
ATOM 1581 C C . GLN A 1 196 ? 15.196 8.110 3.320 1.00 75.50 196 GLN A C 1
ATOM 1583 O O . GLN A 1 196 ? 16.395 7.835 3.312 1.00 75.50 196 GLN A O 1
ATOM 1588 N N . ASN A 1 197 ? 14.756 9.363 3.417 1.00 79.06 197 ASN A N 1
ATOM 1589 C CA . ASN A 1 197 ? 15.623 10.529 3.552 1.00 79.06 197 ASN A CA 1
ATOM 1590 C C . ASN A 1 197 ? 15.912 10.851 5.027 1.00 79.06 197 ASN A C 1
ATOM 1592 O O . ASN A 1 197 ? 16.741 11.713 5.320 1.00 79.06 197 ASN A O 1
ATOM 1596 N N . GLY A 1 198 ? 15.268 10.136 5.957 1.00 79.50 198 GLY A N 1
ATOM 1597 C CA . GLY A 1 198 ? 15.303 10.438 7.384 1.00 79.50 198 GLY A CA 1
ATOM 1598 C C . GLY A 1 198 ? 14.317 11.537 7.786 1.00 79.50 198 GLY A C 1
ATOM 1599 O O . GLY A 1 198 ? 14.365 11.998 8.928 1.00 79.50 198 GLY A O 1
ATOM 1600 N N . ASP A 1 199 ? 13.434 11.947 6.874 1.00 80.94 199 ASP A N 1
ATOM 1601 C CA . ASP A 1 199 ? 12.412 12.950 7.119 1.00 80.94 199 ASP A CA 1
ATOM 1602 C C . ASP A 1 199 ? 11.201 12.324 7.820 1.00 80.94 199 ASP A C 1
ATOM 1604 O O . ASP A 1 199 ? 10.906 11.131 7.705 1.00 80.94 199 ASP A O 1
ATOM 1608 N N . THR A 1 200 ? 10.502 13.148 8.603 1.00 83.50 200 THR A N 1
ATOM 1609 C CA . THR A 1 200 ? 9.297 12.724 9.319 1.00 83.50 200 THR A CA 1
ATOM 1610 C C . THR A 1 200 ? 8.079 12.822 8.411 1.00 83.50 200 THR A C 1
ATOM 1612 O O . THR A 1 200 ? 7.724 13.907 7.950 1.00 83.50 200 THR A O 1
ATOM 1615 N N . LEU A 1 201 ? 7.411 11.691 8.207 1.00 81.94 201 LEU A N 1
ATOM 1616 C CA . LEU A 1 201 ? 6.140 11.590 7.511 1.00 81.94 201 LEU A CA 1
ATOM 1617 C C . LEU A 1 201 ? 5.018 11.434 8.538 1.00 81.94 201 LEU A C 1
ATOM 1619 O O . LEU A 1 201 ? 4.879 10.376 9.153 1.00 81.94 201 LEU A O 1
ATOM 1623 N N . HIS A 1 202 ? 4.218 12.486 8.709 1.00 85.81 202 HIS A N 1
ATOM 1624 C CA . HIS A 1 202 ? 3.039 12.436 9.566 1.00 85.81 202 HIS A CA 1
ATOM 1625 C C . HIS A 1 202 ? 1.917 11.667 8.864 1.00 85.81 202 HIS A C 1
ATOM 1627 O O . HIS A 1 202 ? 1.464 12.062 7.787 1.00 85.81 202 HIS A O 1
ATOM 1633 N N . LEU A 1 203 ? 1.493 10.556 9.458 1.00 80.62 203 LEU A N 1
ATOM 1634 C CA . LEU A 1 203 ? 0.418 9.708 8.957 1.00 80.62 203 LEU A CA 1
ATOM 1635 C C . LEU A 1 203 ? -0.812 9.913 9.827 1.00 80.62 203 LEU A C 1
ATOM 1637 O O . LEU A 1 203 ? -0.882 9.347 10.913 1.00 80.62 203 LEU A O 1
ATOM 1641 N N . ASP A 1 204 ? -1.767 10.709 9.354 1.00 75.38 204 ASP A N 1
ATOM 1642 C CA . ASP A 1 204 ? -3.041 10.913 10.044 1.00 75.38 204 ASP A CA 1
ATOM 1643 C C . ASP A 1 204 ? -3.822 9.586 10.144 1.00 75.38 204 ASP A C 1
ATOM 1645 O O . ASP A 1 204 ? -3.940 8.851 9.157 1.00 75.38 204 ASP A O 1
ATOM 1649 N N . SER A 1 205 ? -4.363 9.289 11.332 1.00 57.50 205 SER A N 1
ATOM 1650 C CA . SER A 1 205 ? -5.248 8.138 11.597 1.00 57.50 205 SER A CA 1
ATOM 1651 C C . SER A 1 205 ? -6.717 8.450 11.329 1.00 57.50 205 SER A C 1
ATOM 1653 O O . SER A 1 205 ? -7.163 9.503 11.847 1.00 57.50 205 SER A O 1
#

Radius of gyration: 29.87 Å; Cα contacts (8 Å, |Δi|>4): 89; chains: 1; bounding box: 54×67×99 Å

Solvent-accessible surface area (backbone atoms only — not comparable to full-atom values): 14197 Å² total; per-residue (Å²): 134,88,76,90,75,93,75,83,89,77,85,76,80,78,81,75,77,75,75,77,74,69,76,78,70,76,81,71,77,86,64,95,69,77,79,78,62,58,67,63,46,43,55,50,34,33,76,71,66,77,37,64,92,80,57,51,74,66,59,48,50,54,52,38,50,52,50,49,52,67,73,66,46,81,68,86,71,78,86,63,80,52,62,67,56,50,52,57,50,45,60,63,47,69,75,69,65,66,63,81,61,77,58,55,81,65,74,67,76,60,81,79,64,86,77,79,83,70,89,72,87,77,80,78,90,75,91,71,89,82,85,70,87,84,85,87,80,88,83,88,85,84,90,85,69,49,64,44,96,90,66,75,68,33,71,52,78,74,68,73,78,79,72,57,98,88,49,88,82,72,90,65,60,82,60,77,44,71,66,47,55,50,37,46,72,66,29,83,84,23,30,78,43,51,33,89,87,69,46,79,43,79,38,80,87

pLDDT: mean 70.55, std 21.32, range [32.78, 96.38]

Sequence (205 aa):
MRKFMTVLLTLAMVLGTVAYASPSQPVYQACNYMPPNEEGIAKLLVRQGVLDKNADEEEVYEAVRAYVNKKMAPKPTEIYDQKQMFEKIREKAEGKANIKNMIQDRKNGKKSYKHEGKKDKNWTVHEREYKGEVKEVKLLVLLAEFSDDEYAAGPLHNEIEAPGPDNNSDFWVNDFSREHYEKMLFTEGGYDAIDQNGDTLHLDS

Secondary structure (DSSP, 8-state):
---------------------------------PPP-HHHHHHHHHHTTSS-TT--HHHHHHHHHHHHHHHHS--------HHHHHHHHHHHHHTT--HHHHTGGGG--S------S--------------S----------------TTTS-S--TT-SPPPPTT--SS---S---HHHHHHHHH-TT-EEEE-TTS-EEEE--